Protein AF-X0R747-F1 (afdb_monomer)

Nearest PDB structures (foldseek):
  5o96-assembly4_G  TM=8.975E-01  e=2.651E-16  Legionella pneumophila
  4e8b-assembly1_A  TM=9.021E-01  e=4.856E-16  Escherichia coli K-12
  1vhk-assembly3_C  TM=8.648E-01  e=6.187E-16  Bacillus subtilis
  5vm8-assembly3_A  TM=8.910E-01  e=9.988E-14  Neisseria gonorrhoeae
  1vhy-assembly3_B  TM=8.803E-01  e=9.988E-14  Haemophilus influenzae

Foldseek 3Di:
DAWDDDDPPDTDGDDDDDDPDAPAAQAAEEEAAEDDDDCLLLLLLLLLLLLRYQAYAYEHEPPGPDDDDPVCQLVVLVVSQVSQVVSCVVSVHPAGHYYHGYDYLLVVLVVLQPLVDDDPDPCPPPRRHPVNVVSCVDPSNVCVSHRAQAEAEEFQDDPPADQDDPCLLVQLPDRHHYYYYYQDAQVGDDPVSVVSNVVSRHGYHYNDNGRDHSSVVSNSVSVVSSVSSPPD

pLDDT: mean 86.47, std 13.9, range [34.34, 98.5]

Mean predicted aligned error: 6.61 Å

Radius of gyration: 18.32 Å; Cα contacts (8 Å, |Δi|>4): 357; chains: 1; bounding box: 47×38×56 Å

Secondary structure (DSSP, 8-state):
-EEEEE-SS-EEEE-----------SSEEEEEEE--STHHHHHHHHHHHHTT-SEEEEEE-TT-S----HHHHHHHHHHHHHHHHHHHHHHT-SSPPEEEEEEEHHHHHHHHHHTTSS-------TT--HHHHHHTTSGGGGGGGSPPSEEEEE----TT--SS-HHHHHHHTSSS-EEEEEE--TT---HHHHHHHHHTTPEEE--SSSPPPTTTHHHHHHHHHHHHHT--

Solvent-accessible surface area (backbone atoms only — not comparable to full-atom values): 13243 Å² total; per-residue (Å²): 102,44,85,75,48,78,58,101,88,49,73,44,68,45,85,73,73,89,77,96,74,84,56,75,50,74,52,43,30,37,33,40,35,38,44,55,67,75,66,45,40,57,49,29,44,27,48,28,35,62,59,36,39,47,28,37,37,34,20,35,50,96,87,35,84,46,82,78,54,78,90,48,43,62,62,49,47,54,50,53,38,48,45,20,43,54,26,16,70,72,68,60,40,81,69,59,40,38,64,42,61,72,41,46,50,68,60,52,36,51,52,54,44,43,60,73,55,93,59,94,71,90,73,74,64,98,63,66,49,70,65,46,63,56,54,57,70,40,75,86,49,49,62,77,78,48,68,60,81,41,36,35,26,52,56,65,80,52,96,86,60,39,70,65,50,84,62,51,67,66,44,57,71,45,92,65,31,34,35,35,36,39,38,40,39,78,88,43,66,53,73,66,57,51,53,46,34,45,74,38,55,32,41,60,37,28,80,72,92,59,76,65,51,54,49,48,42,56,43,55,51,41,53,48,53,53,54,60,55,68,74,114

Sequence (232 aa):
MQLQVISKKHATVTLLAHVDTDRSAAVFTKIGLVMSRGERMDYAIQKSTELGVTAIQLLSSHHGEVNLKPAQVEKKLAHWQQVAIAACEQCGLNRPPLIIAPVSINDWLQQSVTHSADSQIDVRPPTTSTIVTTLSQDPYYQILQQPADLRLQLSVPAAGQPAMPKSLSAVLTQQSPYIELLIGPEGGLSVDECQQAAKAGFEPWQIGSRVLRTETAPVVALATLHALSYYE

Structure (mmCIF, N/CA/C/O backbone):
data_AF-X0R747-F1
#
_entry.id   AF-X0R747-F1
#
loop_
_atom_site.group_PDB
_atom_site.id
_atom_site.type_symbol
_atom_site.label_atom_id
_atom_site.label_alt_id
_atom_site.label_comp_id
_atom_site.label_asym_id
_atom_site.label_entity_id
_atom_site.label_seq_id
_atom_site.pdbx_PDB_ins_code
_atom_site.Cartn_x
_atom_site.Cartn_y
_atom_site.Cartn_z
_atom_site.occupancy
_atom_site.B_iso_or_equiv
_atom_site.auth_seq_id
_atom_site.auth_comp_id
_atom_site.auth_asym_id
_atom_site.auth_atom_id
_atom_site.pdbx_PDB_model_num
ATOM 1 N N . MET A 1 1 ? 7.060 -3.899 -29.226 1.00 87.50 1 MET A N 1
ATOM 2 C CA . MET A 1 1 ? 8.223 -3.072 -29.634 1.00 87.50 1 MET A CA 1
ATOM 3 C C . MET A 1 1 ? 9.287 -3.961 -30.264 1.00 87.50 1 MET A C 1
ATOM 5 O O . MET A 1 1 ? 9.256 -5.158 -30.011 1.00 87.50 1 MET A O 1
ATOM 9 N N . GLN A 1 2 ? 10.208 -3.397 -31.045 1.00 93.38 2 GLN A N 1
ATOM 10 C CA . GLN A 1 2 ? 11.346 -4.112 -31.638 1.00 93.38 2 GLN A CA 1
ATOM 11 C C . GLN A 1 2 ? 12.651 -3.357 -31.367 1.00 93.38 2 GLN A C 1
ATOM 13 O O . GLN A 1 2 ? 12.717 -2.148 -31.587 1.00 93.38 2 GLN A O 1
ATOM 18 N N . LEU A 1 3 ? 13.678 -4.063 -30.886 1.00 93.31 3 LEU A N 1
ATOM 19 C CA . LEU A 1 3 ? 15.015 -3.508 -30.666 1.00 93.31 3 LEU A CA 1
ATOM 20 C C . LEU A 1 3 ? 15.714 -3.277 -32.013 1.00 93.31 3 LEU A C 1
ATOM 22 O O . LEU A 1 3 ? 15.789 -4.196 -32.824 1.00 93.31 3 LEU A O 1
ATOM 26 N N . GLN A 1 4 ? 16.215 -2.061 -32.236 1.00 95.19 4 GLN A N 1
ATOM 27 C CA . GLN A 1 4 ? 16.922 -1.672 -33.463 1.00 95.19 4 GLN A CA 1
ATOM 28 C C . GLN A 1 4 ? 18.435 -1.648 -33.254 1.00 95.19 4 GLN A C 1
ATOM 30 O O . GLN A 1 4 ? 19.187 -2.305 -33.964 1.00 95.19 4 GLN A O 1
ATOM 35 N N . VAL A 1 5 ? 18.885 -0.887 -32.256 1.00 93.50 5 VAL A N 1
ATOM 36 C CA . VAL A 1 5 ? 20.306 -0.677 -31.962 1.00 93.50 5 VAL A CA 1
ATOM 37 C C . VAL A 1 5 ? 20.522 -0.886 -30.475 1.00 93.50 5 VAL A C 1
ATOM 39 O O . VAL A 1 5 ? 19.733 -0.397 -29.667 1.00 93.50 5 VAL A O 1
ATOM 42 N N . ILE A 1 6 ? 21.599 -1.582 -30.114 1.00 94.06 6 ILE A N 1
ATOM 43 C CA . ILE A 1 6 ? 22.035 -1.745 -28.729 1.00 94.06 6 ILE A CA 1
ATOM 44 C C . ILE A 1 6 ? 23.534 -1.474 -28.604 1.00 94.06 6 ILE A C 1
ATOM 46 O O . ILE A 1 6 ? 24.344 -1.892 -29.428 1.00 94.06 6 ILE A O 1
ATOM 50 N N . SER A 1 7 ? 23.899 -0.754 -27.554 1.00 93.56 7 SER A N 1
ATOM 51 C CA . SER A 1 7 ? 25.268 -0.483 -27.127 1.00 93.56 7 SER A CA 1
ATOM 52 C C . SER A 1 7 ? 25.346 -0.597 -25.604 1.00 93.56 7 SER A C 1
ATOM 54 O O . SER A 1 7 ? 24.334 -0.788 -24.932 1.00 93.56 7 SER A O 1
ATOM 56 N N . LYS A 1 8 ? 26.538 -0.411 -25.027 1.00 93.25 8 LYS A N 1
ATOM 57 C CA . LYS A 1 8 ? 26.746 -0.535 -23.575 1.00 93.25 8 LYS A CA 1
ATOM 58 C C . LYS A 1 8 ? 25.842 0.380 -22.726 1.00 93.25 8 LYS A C 1
ATOM 60 O O . LYS A 1 8 ? 25.582 0.045 -21.576 1.00 93.25 8 LYS A O 1
ATOM 65 N N . LYS A 1 9 ? 25.411 1.537 -23.247 1.00 93.81 9 LYS A N 1
ATOM 66 C CA . LYS A 1 9 ? 24.592 2.527 -22.509 1.00 93.81 9 LYS A CA 1
ATOM 67 C C . LYS A 1 9 ? 23.390 3.077 -23.282 1.00 93.81 9 LYS A C 1
ATOM 69 O O . LYS A 1 9 ? 22.677 3.924 -22.758 1.00 93.81 9 LYS A O 1
ATOM 74 N N . HIS A 1 10 ? 23.170 2.622 -24.511 1.00 93.00 10 HIS A N 1
ATOM 75 C CA . HIS A 1 10 ? 22.075 3.102 -25.348 1.00 93.00 10 HIS A CA 1
ATOM 76 C C . HIS A 1 10 ? 21.372 1.932 -26.009 1.00 93.00 10 HIS A C 1
ATOM 78 O O . HIS A 1 10 ? 22.032 1.036 -26.535 1.00 93.00 10 HIS A O 1
ATOM 84 N N . ALA A 1 11 ? 20.049 1.994 -26.027 1.00 94.19 11 ALA A N 1
ATOM 85 C CA . ALA A 1 11 ? 19.208 1.143 -26.840 1.00 94.19 11 ALA A CA 1
ATOM 86 C C . ALA A 1 11 ? 18.209 2.027 -27.593 1.00 94.19 11 ALA A C 1
ATOM 88 O O . ALA A 1 11 ? 17.689 2.994 -27.036 1.00 94.19 11 ALA A O 1
ATOM 89 N N . THR A 1 12 ? 17.946 1.701 -28.852 1.00 95.12 12 THR A N 1
ATOM 90 C CA . THR A 1 12 ? 16.889 2.328 -29.649 1.00 95.12 12 THR A CA 1
ATOM 91 C C . THR A 1 12 ? 15.873 1.262 -30.004 1.00 95.12 12 THR A C 1
ATOM 93 O O . THR A 1 12 ? 16.237 0.176 -30.458 1.00 95.12 12 THR A O 1
ATOM 96 N N . VAL A 1 13 ? 14.599 1.574 -29.796 1.00 96.19 13 VAL A N 1
ATOM 97 C CA . VAL A 1 13 ? 13.483 0.668 -30.063 1.00 96.19 13 VAL A CA 1
ATOM 98 C C . VAL A 1 13 ? 12.479 1.337 -30.992 1.00 96.19 13 VAL A C 1
ATOM 100 O O . VAL A 1 13 ? 12.259 2.544 -30.919 1.00 96.19 13 VAL A O 1
ATOM 103 N N . THR A 1 14 ? 11.845 0.545 -31.849 1.00 96.25 14 THR A N 1
ATOM 104 C CA . THR A 1 14 ? 10.682 0.966 -32.634 1.00 96.25 14 THR A CA 1
ATOM 105 C C . THR A 1 14 ? 9.418 0.475 -31.940 1.00 96.25 14 THR A C 1
ATOM 107 O O . THR A 1 14 ? 9.282 -0.713 -31.617 1.00 96.25 14 THR A O 1
ATOM 110 N N . LEU A 1 15 ? 8.479 1.387 -31.701 1.00 95.50 15 LEU A N 1
ATOM 111 C CA . LEU A 1 15 ? 7.134 1.031 -31.263 1.00 95.50 15 LEU A CA 1
ATOM 112 C C . LEU A 1 15 ? 6.393 0.413 -32.453 1.00 95.50 15 LEU A C 1
ATOM 114 O O . LEU A 1 15 ? 6.345 1.007 -33.523 1.00 95.50 15 LEU A O 1
ATOM 118 N N . LEU A 1 16 ? 5.872 -0.801 -32.272 1.00 95.56 16 LEU A N 1
ATOM 119 C CA . LEU A 1 16 ? 5.199 -1.544 -33.344 1.00 95.56 16 LEU A CA 1
ATOM 120 C C . LEU A 1 16 ? 3.680 -1.421 -33.237 1.00 95.56 16 LEU A C 1
ATOM 122 O O . LEU A 1 16 ? 3.010 -1.046 -34.188 1.00 95.56 16 LEU A O 1
ATOM 126 N N . ALA A 1 17 ? 3.153 -1.746 -32.060 1.00 93.88 17 ALA A N 1
ATOM 127 C CA . ALA A 1 17 ? 1.736 -1.720 -31.750 1.00 93.88 17 ALA A CA 1
ATOM 128 C C . ALA A 1 17 ? 1.559 -1.421 -30.259 1.00 93.88 17 ALA A C 1
ATOM 130 O O . ALA A 1 17 ? 2.454 -1.708 -29.454 1.00 93.88 17 ALA A O 1
ATOM 131 N N . HIS A 1 18 ? 0.400 -0.868 -29.918 1.00 92.25 18 HIS A N 1
ATOM 132 C CA . HIS A 1 18 ? -0.088 -0.759 -28.553 1.00 92.25 18 HIS A CA 1
ATOM 133 C C . HIS A 1 18 ? -1.120 -1.865 -28.324 1.00 92.25 18 HIS A C 1
ATOM 135 O O . HIS A 1 18 ? -1.970 -2.102 -29.181 1.00 92.25 18 HIS A O 1
ATOM 141 N N . VAL A 1 19 ? -1.013 -2.554 -27.192 1.00 90.00 19 VAL A N 1
ATOM 142 C CA . VAL A 1 19 ? -1.991 -3.551 -26.761 1.00 90.00 19 VAL A CA 1
ATOM 143 C C . VAL A 1 19 ? -2.573 -3.051 -25.453 1.00 90.00 19 VAL A C 1
ATOM 145 O O . VAL A 1 19 ? -1.834 -2.879 -24.484 1.00 90.00 19 VAL A O 1
ATOM 148 N N . ASP A 1 20 ? -3.882 -2.833 -25.444 1.00 87.69 20 ASP A N 1
ATOM 149 C CA . ASP A 1 20 ? -4.618 -2.321 -24.289 1.00 87.69 20 ASP A CA 1
ATOM 150 C C . ASP A 1 20 ? -4.954 -3.457 -23.309 1.00 87.69 20 ASP A C 1
ATOM 152 O O . ASP A 1 20 ? -6.106 -3.808 -23.067 1.00 87.69 20 ASP A O 1
ATOM 156 N N . THR A 1 21 ? -3.920 -4.157 -22.833 1.00 88.25 21 THR A N 1
ATOM 157 C CA . THR A 1 21 ? -4.080 -5.165 -21.781 1.00 88.25 21 THR A CA 1
ATOM 158 C C . THR A 1 21 ? -3.984 -4.476 -20.434 1.00 88.25 21 THR A C 1
ATOM 160 O O . THR A 1 21 ? -2.888 -4.094 -20.024 1.00 88.25 21 THR A O 1
ATOM 163 N N . ASP A 1 22 ? -5.111 -4.378 -19.734 1.00 87.69 22 ASP A N 1
ATOM 164 C CA . ASP A 1 22 ? -5.147 -3.962 -18.340 1.00 87.69 22 ASP A CA 1
ATOM 165 C C . ASP A 1 22 ? -4.822 -5.144 -17.418 1.00 87.69 22 ASP A C 1
ATOM 167 O O . ASP A 1 22 ? -5.396 -6.227 -17.544 1.00 87.69 22 ASP A O 1
ATOM 171 N N . ARG A 1 23 ? -3.855 -4.952 -16.521 1.00 90.50 23 ARG A N 1
ATOM 172 C CA . ARG A 1 23 ? -3.456 -5.943 -15.514 1.00 90.50 23 ARG A CA 1
ATOM 173 C C . ARG A 1 23 ? -3.604 -5.414 -14.094 1.00 90.50 23 ARG A C 1
ATOM 175 O O . ARG A 1 23 ? -3.130 -6.063 -13.169 1.00 90.50 23 ARG A O 1
ATOM 182 N N . SER A 1 24 ? -4.227 -4.252 -13.921 1.00 87.94 24 SER A N 1
ATOM 183 C CA . SER A 1 24 ? -4.510 -3.684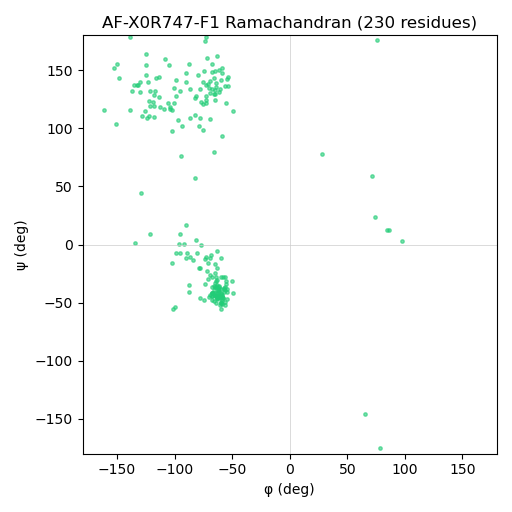 -12.610 1.00 87.94 24 SER A CA 1
ATOM 184 C C . SER A 1 24 ? -5.375 -4.622 -11.762 1.00 87.94 24 SER A C 1
ATOM 186 O O . SER A 1 24 ? -6.155 -5.424 -12.278 1.00 87.94 24 SER A O 1
ATOM 188 N N . ALA A 1 25 ? -5.230 -4.518 -10.440 1.00 87.31 25 ALA A N 1
ATOM 189 C CA . ALA A 1 25 ? -6.083 -5.241 -9.507 1.00 87.31 25 ALA A CA 1
ATOM 190 C C . ALA A 1 25 ? -7.542 -4.760 -9.608 1.00 87.31 25 ALA A C 1
ATOM 192 O O . ALA A 1 25 ? -7.799 -3.592 -9.894 1.00 87.31 25 ALA A O 1
ATOM 193 N N . ALA A 1 26 ? -8.491 -5.660 -9.336 1.00 89.31 26 ALA A N 1
ATOM 194 C CA . ALA A 1 26 ? -9.920 -5.333 -9.318 1.00 89.31 26 ALA A CA 1
ATOM 195 C C . ALA A 1 26 ? -10.308 -4.415 -8.143 1.00 89.31 26 ALA A C 1
ATOM 197 O O . ALA A 1 26 ? -11.282 -3.672 -8.231 1.00 89.31 26 ALA A O 1
ATOM 198 N N . VAL A 1 27 ? -9.536 -4.471 -7.054 1.00 94.69 27 VAL A N 1
ATOM 199 C CA . VAL A 1 27 ? -9.710 -3.648 -5.854 1.00 94.69 27 VAL A CA 1
ATOM 200 C C . VAL A 1 27 ? -8.619 -2.587 -5.836 1.00 94.69 27 VAL A C 1
ATOM 202 O O . VAL A 1 27 ? -7.429 -2.908 -5.805 1.00 94.69 27 VAL A O 1
ATOM 205 N N . PHE A 1 28 ? -9.016 -1.321 -5.811 1.00 97.25 28 PHE A N 1
ATOM 206 C CA . PHE A 1 28 ? -8.086 -0.216 -5.647 1.00 97.25 28 PHE A CA 1
ATOM 207 C C . PHE A 1 28 ? -7.688 -0.102 -4.185 1.00 97.25 28 PHE A C 1
ATOM 209 O O . PHE A 1 28 ? -8.528 -0.143 -3.286 1.00 97.25 28 PHE A O 1
ATOM 216 N N . THR A 1 29 ? -6.392 0.057 -3.930 1.00 97.75 29 THR A N 1
ATOM 217 C CA . THR A 1 29 ? -5.880 0.098 -2.561 1.00 97.75 29 THR A CA 1
ATOM 218 C C . THR A 1 29 ? -4.843 1.190 -2.368 1.00 97.75 29 THR A C 1
ATOM 220 O O . THR A 1 29 ? -3.879 1.320 -3.130 1.00 97.75 29 THR A O 1
ATOM 223 N N . LYS A 1 30 ? -5.014 1.969 -1.300 1.00 98.00 30 LYS A N 1
ATOM 224 C CA . LYS A 1 30 ? -4.012 2.931 -0.839 1.00 98.00 30 LYS A CA 1
ATOM 225 C C . LYS A 1 30 ? -3.562 2.562 0.561 1.00 98.00 30 LYS A C 1
ATOM 227 O O . LYS A 1 30 ? -4.366 2.499 1.484 1.00 98.00 30 LYS A O 1
ATOM 232 N N . ILE A 1 31 ? -2.264 2.345 0.726 1.00 97.94 31 ILE A N 1
ATOM 233 C CA . ILE A 1 31 ? -1.685 1.966 2.014 1.00 97.94 31 ILE A CA 1
ATOM 234 C C . ILE A 1 31 ? -1.017 3.180 2.648 1.00 97.94 31 ILE A C 1
ATOM 236 O O . ILE A 1 31 ? -0.022 3.675 2.130 1.00 97.94 31 ILE A O 1
ATOM 240 N N . GLY A 1 32 ? -1.529 3.627 3.789 1.00 96.62 32 GLY A N 1
ATOM 241 C CA . GLY A 1 32 ? -0.797 4.442 4.750 1.00 96.62 32 GLY A CA 1
ATOM 242 C C . GLY A 1 32 ? 0.181 3.564 5.523 1.00 96.62 32 GLY A C 1
ATOM 243 O O . GLY A 1 32 ? -0.216 2.870 6.458 1.00 96.62 32 GLY A O 1
ATOM 244 N N . LEU A 1 33 ? 1.453 3.569 5.121 1.00 95.19 33 LEU A N 1
ATOM 245 C CA . LEU A 1 33 ? 2.494 2.707 5.681 1.00 95.19 33 LEU A CA 1
ATOM 246 C C . LEU A 1 33 ? 3.480 3.518 6.520 1.00 95.19 33 LEU A C 1
ATOM 248 O O . LEU A 1 33 ? 4.221 4.356 5.994 1.00 95.19 33 LEU A O 1
ATOM 252 N N . VAL A 1 34 ? 3.543 3.230 7.820 1.00 93.12 34 VAL A N 1
ATOM 253 C CA . VAL A 1 34 ? 4.555 3.833 8.692 1.00 93.12 34 VAL A CA 1
ATOM 254 C C . VAL A 1 34 ? 5.950 3.355 8.303 1.00 93.12 34 VAL A C 1
ATOM 256 O O . VAL A 1 34 ? 6.219 2.163 8.137 1.00 93.12 34 VAL A O 1
ATOM 259 N N . MET A 1 35 ? 6.861 4.314 8.137 1.00 91.44 35 MET A N 1
ATOM 260 C CA . MET A 1 35 ? 8.183 4.036 7.598 1.00 91.44 35 MET A CA 1
ATOM 261 C C . MET A 1 35 ? 9.023 3.128 8.503 1.00 91.44 35 MET A C 1
ATOM 263 O O . MET A 1 35 ? 9.231 3.410 9.683 1.00 91.44 35 MET A O 1
ATOM 267 N N . SER A 1 36 ? 9.581 2.075 7.901 1.00 88.12 36 SER A N 1
ATOM 268 C CA . SER A 1 36 ? 10.498 1.118 8.532 1.00 88.12 36 SER A CA 1
ATOM 269 C C . SER A 1 36 ? 11.951 1.330 8.096 1.00 88.12 36 SER A C 1
ATOM 271 O O . SER A 1 36 ? 12.222 1.848 7.010 1.00 88.12 36 SER A O 1
ATOM 273 N N . ARG A 1 37 ? 12.914 0.925 8.937 1.00 84.06 37 ARG A N 1
ATOM 274 C CA . ARG A 1 37 ? 14.353 1.036 8.633 1.00 84.06 37 ARG A CA 1
ATOM 275 C C . ARG A 1 37 ? 14.816 -0.009 7.615 1.00 84.06 37 ARG A C 1
ATOM 277 O O . ARG A 1 37 ? 14.362 -1.151 7.614 1.00 84.06 37 ARG A O 1
ATOM 284 N N . GLY A 1 38 ? 15.828 0.375 6.837 1.00 83.00 38 GLY A N 1
ATOM 285 C CA . GLY A 1 38 ? 16.583 -0.536 5.975 1.00 83.00 38 GLY A CA 1
ATOM 286 C C . GLY A 1 38 ? 15.751 -1.140 4.843 1.00 83.00 38 GLY A C 1
ATOM 287 O O . GLY A 1 38 ? 14.863 -0.489 4.300 1.00 83.00 38 GLY A O 1
ATOM 288 N N . GLU A 1 39 ? 16.060 -2.389 4.502 1.00 90.50 39 GLU A N 1
ATOM 289 C CA . GLU A 1 39 ? 15.477 -3.126 3.369 1.00 90.50 39 GLU A CA 1
ATOM 290 C C . GLU A 1 39 ? 14.025 -3.570 3.600 1.00 90.50 39 GLU A C 1
ATOM 292 O O . GLU A 1 39 ? 13.348 -3.979 2.663 1.00 90.50 39 GLU A O 1
ATOM 297 N N . ARG A 1 40 ? 13.508 -3.454 4.831 1.00 92.62 40 ARG A N 1
ATOM 298 C CA . ARG A 1 40 ? 12.113 -3.807 5.145 1.00 92.62 40 ARG A CA 1
ATOM 299 C C . ARG A 1 40 ? 11.118 -2.958 4.364 1.00 92.62 40 ARG A C 1
ATOM 301 O O . ARG A 1 40 ? 10.088 -3.466 3.936 1.00 92.62 40 ARG A O 1
ATOM 308 N N . MET A 1 41 ? 11.439 -1.679 4.157 1.00 93.44 41 MET A N 1
ATOM 309 C CA . MET A 1 41 ? 10.604 -0.804 3.336 1.00 93.44 41 MET A CA 1
ATOM 310 C C . MET A 1 41 ? 10.629 -1.233 1.867 1.00 93.44 41 MET A C 1
ATOM 312 O O . MET A 1 41 ? 9.579 -1.323 1.241 1.00 93.44 41 MET A O 1
ATOM 316 N N . ASP A 1 42 ? 11.812 -1.543 1.333 1.00 96.62 42 ASP A N 1
ATOM 317 C CA . ASP A 1 42 ? 11.959 -2.004 -0.048 1.00 96.62 42 ASP A CA 1
ATOM 318 C C . ASP A 1 42 ? 11.165 -3.301 -0.265 1.00 96.62 42 ASP A C 1
ATOM 320 O O . ASP A 1 42 ? 10.425 -3.407 -1.240 1.00 96.62 42 ASP A O 1
ATOM 324 N N . TYR A 1 43 ? 11.225 -4.236 0.690 1.00 97.44 43 TYR A N 1
ATOM 325 C CA . TYR A 1 43 ? 10.415 -5.455 0.684 1.00 97.44 43 TYR A CA 1
ATOM 326 C C . TYR A 1 43 ? 8.911 -5.150 0.697 1.00 97.44 43 TYR A C 1
ATOM 328 O O . TYR A 1 43 ? 8.171 -5.675 -0.133 1.00 97.44 43 TYR A O 1
ATOM 336 N N . ALA A 1 44 ? 8.450 -4.286 1.608 1.00 96.88 44 ALA A N 1
ATOM 337 C CA . ALA A 1 44 ? 7.037 -3.925 1.711 1.00 96.88 44 ALA A CA 1
ATOM 338 C C . ALA A 1 44 ? 6.514 -3.307 0.405 1.00 96.88 44 ALA A C 1
ATOM 340 O O . ALA A 1 44 ? 5.448 -3.693 -0.070 1.00 96.88 44 ALA A O 1
ATOM 341 N N . ILE A 1 45 ? 7.278 -2.398 -0.207 1.00 97.81 45 ILE A N 1
ATOM 342 C CA . ILE A 1 45 ? 6.917 -1.746 -1.472 1.00 97.81 45 ILE A CA 1
ATOM 343 C C . ILE A 1 45 ? 6.929 -2.749 -2.620 1.00 97.81 45 ILE A C 1
ATOM 345 O O . ILE A 1 45 ? 5.955 -2.820 -3.368 1.00 97.81 45 ILE A O 1
ATOM 349 N N . GLN A 1 46 ? 7.987 -3.554 -2.737 1.00 98.50 46 GLN A N 1
ATOM 350 C CA . GLN A 1 46 ? 8.099 -4.582 -3.769 1.00 98.50 46 GLN A CA 1
ATOM 351 C C . GLN A 1 46 ? 6.903 -5.539 -3.713 1.00 98.50 46 GLN A C 1
ATOM 353 O O . GLN A 1 46 ? 6.219 -5.733 -4.714 1.00 98.50 46 GLN A O 1
ATOM 358 N N . LYS A 1 47 ? 6.603 -6.098 -2.535 1.00 98.3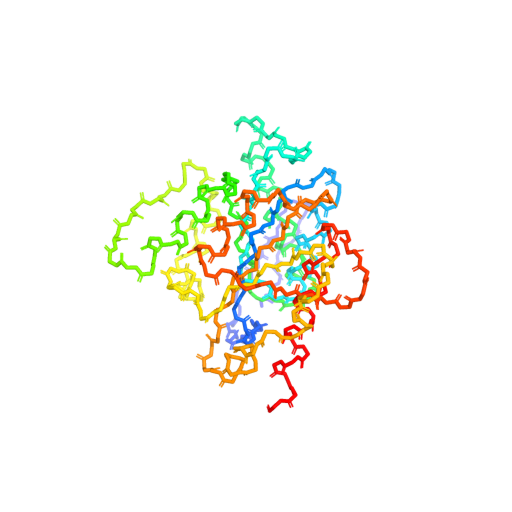1 47 LYS A N 1
ATOM 359 C CA . LYS A 1 47 ? 5.538 -7.099 -2.384 1.00 98.31 47 LYS A CA 1
ATOM 360 C C . LYS A 1 47 ? 4.138 -6.514 -2.461 1.00 98.31 47 LYS A C 1
ATOM 362 O O . LYS A 1 47 ? 3.260 -7.155 -3.026 1.00 98.31 47 LYS A O 1
ATOM 367 N N . SER A 1 48 ? 3.935 -5.291 -1.978 1.00 98.31 48 SER A N 1
ATOM 368 C CA . SER A 1 48 ? 2.660 -4.596 -2.187 1.00 98.31 48 SER A CA 1
ATOM 369 C C . SER A 1 48 ? 2.429 -4.299 -3.668 1.00 98.31 48 SER A C 1
ATOM 371 O O . SER A 1 48 ? 1.308 -4.424 -4.148 1.00 98.31 48 SER A O 1
ATOM 373 N N . THR A 1 49 ? 3.495 -3.972 -4.407 1.00 98.06 49 THR A N 1
ATOM 374 C CA . THR A 1 49 ? 3.427 -3.773 -5.859 1.00 98.06 49 THR A CA 1
ATOM 375 C C . THR A 1 49 ? 3.087 -5.069 -6.582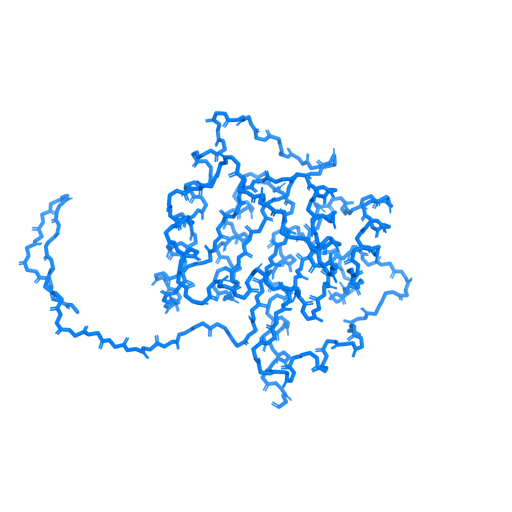 1.00 98.06 49 THR A C 1
ATOM 377 O O . THR A 1 49 ? 2.159 -5.079 -7.375 1.00 98.06 49 THR A O 1
ATOM 380 N N . GLU A 1 50 ? 3.767 -6.180 -6.282 1.00 97.81 50 GLU A N 1
ATOM 381 C CA . GLU A 1 50 ? 3.441 -7.499 -6.857 1.00 97.81 50 GLU A CA 1
ATOM 382 C C . GLU A 1 50 ? 1.975 -7.900 -6.608 1.00 97.81 50 GLU A C 1
ATOM 384 O O . GLU A 1 50 ? 1.360 -8.554 -7.446 1.00 97.81 50 GLU A O 1
ATOM 389 N N . LEU A 1 51 ? 1.408 -7.463 -5.480 1.00 96.94 51 LEU A N 1
ATOM 390 C CA . LEU A 1 51 ? 0.010 -7.657 -5.098 1.00 96.94 51 LEU A CA 1
ATOM 391 C C . LEU A 1 51 ? -0.921 -6.528 -5.567 1.00 96.94 51 LEU A C 1
ATOM 393 O O . LEU A 1 51 ? -2.027 -6.422 -5.062 1.00 96.94 51 LEU A O 1
ATOM 397 N N . GLY A 1 52 ? -0.519 -5.687 -6.519 1.00 96.50 52 GLY A N 1
ATOM 398 C CA . GLY A 1 52 ? -1.433 -4.760 -7.190 1.00 96.50 52 GLY A CA 1
ATOM 399 C C . GLY A 1 52 ? -1.883 -3.553 -6.366 1.00 96.50 52 GLY A C 1
ATOM 400 O O . GLY A 1 52 ? -2.930 -2.983 -6.670 1.00 96.50 52 GLY A O 1
ATOM 401 N N . VAL A 1 53 ? -1.113 -3.134 -5.354 1.00 98.19 53 VAL A N 1
ATOM 402 C CA . VAL A 1 53 ? -1.395 -1.877 -4.640 1.00 98.19 53 VAL A CA 1
ATOM 403 C C . VAL A 1 53 ? -1.488 -0.700 -5.619 1.00 98.19 53 VAL A C 1
ATOM 405 O O . VAL A 1 53 ? -0.722 -0.628 -6.579 1.00 98.19 53 VAL A O 1
ATOM 408 N N . THR A 1 54 ? -2.404 0.243 -5.389 1.00 98.00 54 THR A N 1
ATOM 409 C CA . THR A 1 54 ? -2.571 1.427 -6.256 1.00 98.00 54 THR A CA 1
ATOM 410 C C . THR A 1 54 ? -1.651 2.568 -5.823 1.00 98.00 54 THR A C 1
ATOM 412 O O . THR A 1 54 ? -1.050 3.251 -6.654 1.00 98.00 54 THR A O 1
ATOM 415 N N . ALA A 1 55 ? -1.516 2.781 -4.514 1.00 97.94 55 ALA A N 1
ATOM 416 C CA . ALA A 1 55 ? -0.633 3.798 -3.955 1.00 97.94 55 ALA A CA 1
ATOM 417 C C . ALA A 1 55 ? -0.146 3.438 -2.549 1.00 97.94 55 ALA A C 1
ATOM 419 O O . ALA A 1 55 ? -0.835 2.777 -1.772 1.00 97.94 55 ALA A O 1
ATOM 420 N N . ILE A 1 56 ? 1.035 3.936 -2.197 1.00 97.88 56 ILE A N 1
ATOM 421 C CA . ILE A 1 56 ? 1.597 3.845 -0.852 1.00 97.88 56 ILE A CA 1
ATOM 422 C C . ILE A 1 56 ? 1.869 5.264 -0.358 1.00 97.88 56 ILE A C 1
ATOM 424 O O . ILE A 1 56 ? 2.768 5.951 -0.843 1.00 97.88 56 ILE A O 1
ATOM 428 N N . GLN A 1 57 ? 1.082 5.697 0.621 1.00 96.25 57 GLN A N 1
ATOM 429 C CA . GLN A 1 57 ? 1.318 6.895 1.409 1.00 96.25 57 GLN A CA 1
ATOM 430 C C . GLN A 1 57 ? 2.313 6.563 2.516 1.00 96.25 57 GLN A C 1
ATOM 432 O O . GLN A 1 57 ? 1.999 5.834 3.454 1.00 96.25 57 GLN A O 1
ATOM 437 N N . LEU A 1 58 ? 3.521 7.112 2.429 1.00 94.81 58 LEU A N 1
ATOM 438 C CA . LEU A 1 58 ? 4.493 6.959 3.503 1.00 94.81 58 LEU A CA 1
ATOM 439 C C . LEU A 1 58 ? 4.056 7.786 4.713 1.00 94.81 58 LEU A C 1
ATOM 441 O O . LEU A 1 58 ? 3.619 8.930 4.563 1.00 94.81 58 LEU A O 1
ATOM 445 N N . LEU A 1 59 ? 4.191 7.216 5.906 1.00 92.75 59 LEU A N 1
ATOM 446 C CA . LEU A 1 59 ? 3.813 7.868 7.155 1.00 92.75 59 LEU A CA 1
ATOM 447 C C . LEU A 1 59 ? 4.999 7.951 8.115 1.00 92.75 59 LEU A C 1
ATOM 449 O O . LEU A 1 59 ? 5.779 7.005 8.266 1.00 92.75 59 LEU A O 1
ATOM 453 N N . SER A 1 60 ? 5.116 9.079 8.804 1.00 89.94 60 SER A N 1
ATOM 454 C CA . SER A 1 60 ? 5.911 9.200 10.022 1.00 89.94 60 SER A CA 1
ATOM 455 C C . SER A 1 60 ? 5.000 9.091 11.248 1.00 89.94 60 SER A C 1
ATOM 457 O O . SER A 1 60 ? 3.879 9.596 11.266 1.00 89.94 60 SER A O 1
ATOM 459 N N . SER A 1 61 ? 5.486 8.416 12.287 1.00 81.50 61 SER A N 1
ATOM 460 C CA . SER A 1 61 ? 4.840 8.348 13.604 1.00 81.50 61 SER A CA 1
ATOM 461 C C . SER A 1 61 ? 5.843 8.801 14.662 1.00 81.50 61 SER A C 1
ATOM 463 O O . SER A 1 61 ? 7.053 8.662 14.468 1.00 81.50 61 SER A O 1
ATOM 465 N N . HIS A 1 62 ? 5.355 9.310 15.794 1.00 69.25 62 HIS A N 1
ATOM 466 C CA . HIS A 1 62 ? 6.192 9.636 16.952 1.00 69.25 62 HIS A CA 1
ATOM 467 C C . HIS A 1 62 ? 6.935 8.409 17.504 1.00 69.25 62 HIS A C 1
ATOM 469 O O . HIS A 1 62 ? 8.037 8.545 18.031 1.00 69.25 62 HIS A O 1
ATOM 475 N N . HIS A 1 63 ? 6.365 7.214 17.326 1.00 64.31 63 HIS A N 1
ATOM 476 C CA . HIS A 1 63 ? 6.994 5.932 17.659 1.00 64.31 63 HIS A CA 1
ATOM 477 C C . HIS A 1 63 ? 7.758 5.316 16.476 1.00 64.31 63 HIS A C 1
ATOM 479 O O . HIS A 1 63 ? 8.327 4.231 16.590 1.00 64.31 63 HIS A O 1
ATOM 485 N N . GLY A 1 64 ? 7.769 5.997 15.329 1.00 61.00 64 GLY A N 1
ATOM 486 C CA . GLY A 1 64 ? 8.424 5.555 14.111 1.00 61.00 64 GLY A CA 1
ATOM 487 C C . GLY A 1 64 ? 9.943 5.602 14.230 1.00 61.00 64 GLY A C 1
ATOM 488 O O . GLY A 1 64 ? 10.548 6.580 14.661 1.00 61.00 64 GLY A O 1
ATOM 489 N N . GLU A 1 65 ? 10.584 4.531 13.781 1.00 62.72 65 GLU A N 1
ATOM 490 C CA . GLU A 1 65 ? 12.033 4.374 13.849 1.00 62.72 65 GLU A CA 1
ATOM 491 C C . GLU A 1 65 ? 12.812 5.240 12.840 1.00 62.72 65 GLU A C 1
ATOM 493 O O . GLU A 1 65 ? 14.045 5.328 12.933 1.00 62.72 65 GLU A O 1
ATOM 498 N N . VAL A 1 66 ? 12.115 5.833 11.865 1.00 72.44 66 VAL A N 1
ATOM 499 C CA . VAL A 1 66 ? 12.688 6.560 10.728 1.00 72.44 66 VAL A CA 1
ATOM 500 C C . VAL A 1 66 ? 12.184 7.997 10.704 1.00 72.44 66 VAL A C 1
ATOM 502 O O . VAL A 1 66 ? 11.001 8.251 10.496 1.00 72.44 66 VAL A O 1
ATOM 505 N N . ASN A 1 67 ? 13.119 8.939 10.815 1.00 69.94 67 ASN A N 1
ATOM 506 C CA . ASN A 1 67 ? 12.887 10.347 10.520 1.00 69.94 67 ASN A CA 1
ATOM 507 C C . ASN A 1 67 ? 13.808 10.765 9.363 1.00 69.94 67 ASN A C 1
ATOM 509 O O . ASN A 1 67 ? 15.033 10.785 9.513 1.00 69.94 67 ASN A O 1
ATOM 513 N N . LEU A 1 68 ? 13.234 11.027 8.187 1.00 73.69 68 LEU A N 1
ATOM 514 C CA . LEU A 1 68 ? 13.997 11.421 7.003 1.00 73.69 68 LEU A CA 1
ATOM 515 C C . LEU A 1 68 ? 14.301 12.918 7.055 1.00 73.69 68 LEU A C 1
ATOM 517 O O . LEU A 1 68 ? 13.401 13.748 7.147 1.00 73.69 68 LEU A O 1
ATOM 521 N N . LYS A 1 69 ? 15.581 13.278 6.926 1.00 76.56 69 LYS A N 1
ATOM 522 C CA . LYS A 1 69 ? 15.968 14.682 6.745 1.00 76.56 69 LYS A CA 1
ATOM 523 C C . LYS A 1 69 ? 15.434 15.183 5.395 1.00 76.56 69 LYS A C 1
ATOM 525 O O . LYS A 1 69 ? 15.544 14.430 4.426 1.00 76.56 69 LYS A O 1
ATOM 530 N N . PRO A 1 70 ? 14.982 16.446 5.272 1.00 74.56 70 PRO A N 1
ATOM 531 C CA . PRO A 1 70 ? 14.430 16.984 4.023 1.00 74.56 70 PRO A CA 1
ATOM 532 C C . PRO A 1 70 ? 15.306 16.728 2.786 1.00 74.56 70 PRO A C 1
ATOM 534 O O . PRO A 1 70 ? 14.813 16.279 1.759 1.00 74.56 70 PRO A O 1
ATOM 537 N N . ALA A 1 71 ? 16.629 16.880 2.919 1.00 76.44 71 ALA A N 1
ATOM 538 C CA . ALA A 1 71 ? 17.596 16.647 1.840 1.00 76.44 71 ALA A CA 1
ATOM 539 C C . ALA A 1 71 ? 17.686 15.185 1.345 1.00 76.44 71 ALA A C 1
ATOM 541 O O . ALA A 1 71 ? 18.255 14.924 0.289 1.00 76.44 71 ALA A O 1
ATOM 542 N N . GLN A 1 72 ? 17.183 14.215 2.113 1.00 83.31 72 GLN A N 1
ATOM 543 C CA . GLN A 1 72 ? 17.222 12.787 1.772 1.00 83.31 72 GLN A CA 1
ATOM 544 C C . GLN A 1 72 ? 15.884 12.259 1.251 1.00 83.31 72 GLN A C 1
ATOM 546 O O . GLN A 1 72 ? 15.863 11.179 0.658 1.00 83.31 72 GLN A O 1
ATOM 551 N N . VAL A 1 73 ? 14.789 12.997 1.464 1.00 83.44 73 VAL A N 1
ATOM 552 C CA . VAL A 1 73 ? 13.429 12.565 1.111 1.00 83.44 73 VAL A CA 1
ATOM 553 C C . VAL A 1 73 ? 13.326 12.293 -0.385 1.00 83.44 73 VAL A C 1
ATOM 555 O O . VAL A 1 73 ? 12.935 11.197 -0.768 1.00 83.44 73 VAL A O 1
ATOM 558 N N . GLU A 1 74 ? 13.765 13.225 -1.230 1.00 85.50 74 GLU A N 1
ATOM 559 C CA . GLU A 1 74 ? 13.664 13.086 -2.688 1.00 85.50 74 GLU A CA 1
ATOM 560 C C . GLU A 1 74 ? 14.430 11.862 -3.213 1.00 85.50 74 GLU A C 1
ATOM 562 O O . GLU A 1 74 ? 13.880 11.047 -3.951 1.00 85.50 74 GLU A O 1
ATOM 567 N N . LYS A 1 75 ? 15.675 11.660 -2.757 1.00 88.88 75 LYS A N 1
ATOM 568 C CA . LYS A 1 75 ? 16.488 10.496 -3.144 1.00 88.88 75 LYS A CA 1
ATOM 569 C C . LYS A 1 75 ? 15.850 9.177 -2.698 1.00 88.88 75 LYS A C 1
ATOM 571 O O . LYS A 1 75 ? 15.914 8.190 -3.429 1.00 88.88 75 LYS A O 1
ATOM 576 N N . LYS A 1 76 ? 15.260 9.142 -1.499 1.00 90.38 76 LYS A N 1
ATOM 577 C CA . LYS A 1 76 ? 14.570 7.954 -0.978 1.00 90.38 76 LYS A CA 1
ATOM 578 C C . LYS A 1 76 ? 13.278 7.666 -1.737 1.00 90.38 76 LYS A C 1
ATOM 580 O O . LYS A 1 76 ? 13.068 6.521 -2.114 1.00 90.38 76 LYS A O 1
ATOM 585 N N . LEU A 1 77 ? 12.477 8.688 -2.029 1.00 91.38 77 LEU A N 1
ATOM 586 C CA . LEU A 1 77 ? 11.277 8.553 -2.854 1.00 91.38 77 LEU A CA 1
ATOM 587 C C . LEU A 1 77 ? 11.615 8.066 -4.263 1.00 91.38 77 LEU A C 1
ATOM 589 O O . LEU A 1 77 ? 10.968 7.148 -4.754 1.00 91.38 77 LEU A O 1
ATOM 593 N N . ALA A 1 78 ? 12.659 8.615 -4.889 1.00 91.62 78 ALA A N 1
ATOM 594 C CA . ALA A 1 78 ? 13.121 8.156 -6.195 1.00 91.62 78 ALA A CA 1
ATOM 595 C C . ALA A 1 78 ? 13.541 6.679 -6.162 1.00 91.62 78 ALA A C 1
ATOM 597 O O . ALA A 1 78 ? 13.133 5.913 -7.030 1.00 91.62 78 ALA A O 1
ATOM 598 N N . HIS A 1 79 ? 14.303 6.264 -5.144 1.00 94.25 79 HIS A N 1
ATOM 599 C CA . HIS A 1 79 ? 14.686 4.861 -4.945 1.00 94.25 79 HIS A CA 1
ATOM 600 C C . HIS A 1 79 ? 13.465 3.947 -4.802 1.00 94.25 79 HIS A C 1
A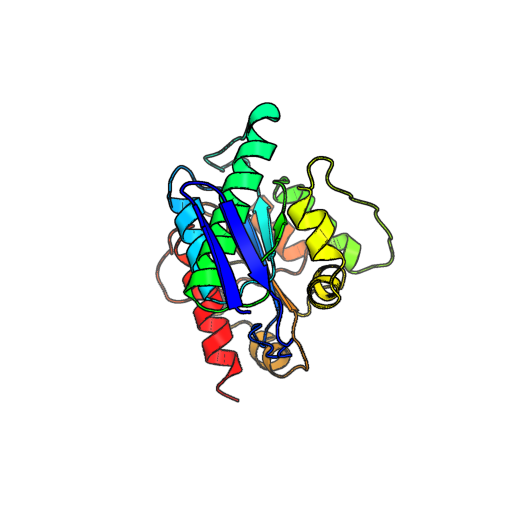TOM 602 O O . HIS A 1 79 ? 13.337 2.968 -5.528 1.00 94.25 79 HIS A O 1
ATOM 608 N N . TRP A 1 80 ? 12.533 4.286 -3.916 1.00 95.69 80 TRP A N 1
ATOM 609 C CA . TRP A 1 80 ? 11.340 3.477 -3.674 1.00 95.69 80 TRP A CA 1
ATOM 610 C C . TRP A 1 80 ? 10.389 3.418 -4.868 1.00 95.69 80 TRP A C 1
ATOM 612 O O . TRP A 1 80 ? 9.827 2.361 -5.149 1.00 95.69 80 TRP A O 1
ATOM 622 N N . GLN A 1 81 ? 10.265 4.506 -5.627 1.00 96.44 81 GLN A N 1
ATOM 623 C CA . GLN A 1 81 ? 9.524 4.485 -6.884 1.00 96.44 81 GLN A CA 1
ATOM 624 C C . GLN A 1 81 ? 10.188 3.554 -7.910 1.00 96.44 81 GLN A C 1
ATOM 626 O O . GLN A 1 81 ? 9.481 2.864 -8.637 1.00 96.44 81 GLN A O 1
ATOM 631 N N . GLN A 1 82 ? 11.525 3.485 -7.955 1.00 96.38 82 GLN A N 1
ATOM 632 C CA . GLN A 1 82 ? 12.237 2.524 -8.807 1.00 96.38 82 GLN A CA 1
ATOM 633 C C . GLN A 1 82 ? 12.042 1.076 -8.346 1.00 96.38 82 GLN A C 1
ATOM 635 O O . GLN A 1 82 ? 11.885 0.199 -9.189 1.00 96.38 82 GLN A O 1
ATOM 640 N N . VAL A 1 83 ? 11.978 0.820 -7.034 1.00 97.44 83 VAL A N 1
ATOM 641 C CA . VAL A 1 83 ? 11.621 -0.509 -6.502 1.00 97.44 83 VAL A CA 1
ATOM 642 C C . VAL A 1 83 ? 10.231 -0.932 -6.991 1.00 97.44 83 VAL A C 1
ATOM 644 O O . VAL A 1 83 ? 10.074 -2.055 -7.464 1.00 97.44 83 VAL A O 1
ATOM 647 N N . ALA A 1 84 ? 9.244 -0.033 -6.939 1.00 97.81 84 ALA A N 1
ATOM 648 C CA . ALA A 1 84 ? 7.902 -0.294 -7.461 1.00 97.81 84 ALA A CA 1
ATOM 649 C C . ALA A 1 84 ? 7.898 -0.531 -8.984 1.00 97.81 84 ALA A C 1
ATOM 651 O O . ALA A 1 84 ? 7.311 -1.499 -9.455 1.00 97.81 84 ALA A O 1
ATOM 652 N N . ILE A 1 85 ? 8.598 0.301 -9.764 1.00 97.00 85 ILE A N 1
ATOM 653 C CA . ILE A 1 85 ? 8.701 0.130 -11.224 1.00 97.00 85 ILE A CA 1
ATOM 654 C C . ILE A 1 85 ? 9.318 -1.232 -11.572 1.00 97.00 85 ILE A C 1
ATOM 656 O O . ILE A 1 85 ? 8.741 -1.971 -12.364 1.00 97.00 85 ILE A O 1
ATOM 660 N N . ALA A 1 86 ? 10.431 -1.601 -10.934 1.00 98.00 86 ALA A N 1
ATOM 661 C CA . ALA A 1 86 ? 11.089 -2.886 -11.166 1.00 98.00 86 ALA A CA 1
ATOM 662 C C . ALA A 1 86 ? 10.199 -4.080 -10.777 1.00 98.00 86 ALA A C 1
ATOM 664 O O . ALA A 1 86 ? 10.200 -5.108 -11.455 1.00 98.00 86 ALA A O 1
ATOM 665 N N . ALA A 1 87 ? 9.413 -3.952 -9.703 1.00 98.12 87 ALA A N 1
ATOM 666 C CA . ALA A 1 87 ? 8.437 -4.968 -9.318 1.00 98.12 87 ALA A CA 1
ATOM 667 C C . ALA A 1 87 ? 7.333 -5.118 -10.379 1.00 98.12 87 ALA A C 1
ATOM 669 O O . ALA A 1 87 ? 7.015 -6.243 -10.755 1.00 98.12 87 ALA A O 1
ATOM 670 N N . CYS A 1 88 ? 6.812 -4.013 -10.924 1.00 96.81 88 CYS A N 1
ATOM 671 C CA . CYS A 1 88 ? 5.845 -4.040 -12.026 1.00 96.81 88 CYS A CA 1
ATOM 672 C C . CYS A 1 88 ? 6.404 -4.689 -13.293 1.00 96.81 88 CYS A C 1
ATOM 674 O O . CYS A 1 88 ? 5.737 -5.532 -13.889 1.00 96.81 88 CYS A O 1
ATOM 676 N N . GLU A 1 89 ? 7.636 -4.347 -13.680 1.00 96.31 89 GLU A N 1
ATOM 677 C CA . GLU A 1 89 ? 8.326 -4.97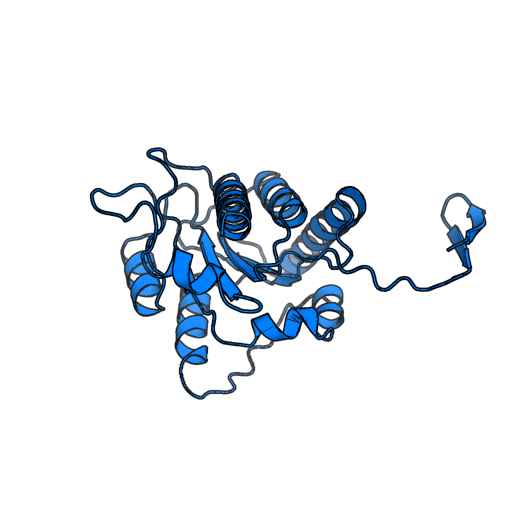5 -14.814 1.00 96.31 89 GLU A CA 1
ATOM 678 C C . GLU A 1 89 ? 8.442 -6.497 -14.635 1.00 96.31 89 GLU A C 1
ATOM 680 O O . GLU A 1 89 ? 8.299 -7.247 -15.602 1.00 96.31 89 GLU A O 1
ATOM 685 N N . GLN A 1 90 ? 8.666 -6.959 -13.401 1.00 97.75 90 GLN A N 1
ATOM 686 C CA . GLN A 1 90 ? 8.828 -8.374 -13.077 1.00 97.75 90 GLN A CA 1
ATOM 687 C C . GLN A 1 90 ? 7.495 -9.134 -13.011 1.00 97.75 90 GLN A C 1
ATOM 689 O O . GLN A 1 90 ? 7.402 -10.227 -13.573 1.00 97.75 90 GLN A O 1
ATOM 694 N N . CYS A 1 91 ? 6.474 -8.589 -12.340 1.00 96.19 91 CYS A N 1
ATOM 695 C CA . CYS A 1 91 ? 5.175 -9.254 -12.174 1.00 96.19 91 CYS A CA 1
ATOM 696 C C . CYS A 1 91 ? 4.236 -9.044 -13.371 1.00 96.19 91 CYS A C 1
ATOM 698 O O . CYS A 1 91 ? 3.235 -9.745 -13.520 1.00 96.19 91 CYS A O 1
ATOM 700 N N . GLY A 1 92 ? 4.571 -8.101 -14.252 1.00 94.19 92 GLY A N 1
ATOM 701 C CA . GLY A 1 92 ? 3.824 -7.798 -15.460 1.00 94.19 92 GLY A CA 1
ATOM 702 C C . GLY A 1 92 ? 2.678 -6.810 -15.263 1.00 94.19 92 GLY A C 1
ATOM 703 O O . GLY A 1 92 ? 1.879 -6.685 -16.190 1.00 94.19 92 GLY A O 1
ATOM 704 N N . LEU A 1 93 ? 2.588 -6.122 -14.119 1.00 94.19 93 LEU A N 1
ATOM 705 C CA . LEU A 1 93 ? 1.711 -4.961 -13.957 1.00 94.19 93 LEU A CA 1
ATOM 706 C C . LEU A 1 93 ? 2.155 -3.835 -14.892 1.00 94.19 93 LEU A C 1
ATOM 708 O O . LEU A 1 93 ? 3.337 -3.519 -15.003 1.00 94.19 93 LEU A O 1
ATOM 712 N N . ASN A 1 94 ? 1.192 -3.212 -15.559 1.00 93.00 94 ASN A N 1
ATOM 713 C CA . ASN A 1 94 ? 1.423 -2.152 -16.540 1.00 93.00 94 ASN A CA 1
ATOM 714 C C . ASN A 1 94 ? 1.302 -0.735 -15.946 1.00 93.00 94 ASN A C 1
ATOM 716 O O . ASN A 1 94 ? 1.630 0.233 -16.631 1.00 93.00 94 ASN A O 1
ATOM 720 N N . ARG A 1 95 ? 0.862 -0.604 -14.687 1.00 93.75 95 ARG A N 1
ATOM 721 C CA . ARG A 1 95 ? 0.732 0.670 -13.966 1.00 93.75 95 ARG A CA 1
ATOM 722 C C . ARG A 1 95 ? 1.433 0.589 -12.603 1.00 93.75 95 ARG A C 1
ATOM 724 O O . ARG A 1 95 ? 0.964 -0.148 -11.738 1.00 93.75 95 ARG A O 1
ATOM 731 N N . PRO A 1 96 ? 2.559 1.298 -12.404 1.00 95.62 96 PRO A N 1
ATOM 732 C CA . PRO A 1 96 ? 3.284 1.255 -11.141 1.00 95.62 96 PRO A CA 1
ATOM 733 C C . PRO A 1 96 ? 2.587 2.060 -10.041 1.00 95.62 96 PRO A C 1
ATOM 735 O O . PRO A 1 96 ? 2.150 3.178 -10.304 1.00 95.62 96 PRO A O 1
ATOM 738 N N 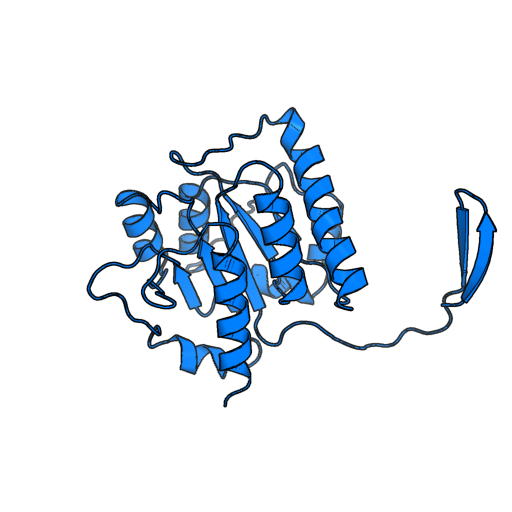. PRO A 1 97 ? 2.539 1.566 -8.791 1.00 97.31 97 PRO A N 1
ATOM 739 C CA . PRO A 1 97 ? 1.924 2.315 -7.710 1.00 97.31 97 PRO A CA 1
ATOM 740 C C . PRO A 1 97 ? 2.626 3.642 -7.454 1.00 97.31 97 PRO A C 1
ATOM 742 O O . PRO A 1 97 ? 3.845 3.784 -7.618 1.00 97.31 97 PRO A O 1
ATOM 745 N N . LEU A 1 98 ? 1.848 4.609 -6.977 1.00 97.12 98 LEU A N 1
ATOM 746 C CA . LEU A 1 98 ? 2.380 5.897 -6.552 1.00 97.12 98 LEU A CA 1
ATOM 747 C C . LEU A 1 98 ? 3.044 5.760 -5.182 1.00 97.12 98 LEU A C 1
ATOM 749 O O . LEU A 1 98 ? 2.380 5.387 -4.214 1.00 97.12 98 LEU A O 1
ATOM 753 N N . ILE A 1 99 ? 4.327 6.112 -5.074 1.00 96.56 99 ILE A N 1
ATOM 754 C CA . ILE A 1 99 ? 5.004 6.240 -3.777 1.00 96.56 99 ILE A CA 1
ATOM 755 C C . ILE A 1 99 ? 4.930 7.698 -3.325 1.00 96.56 99 ILE A C 1
ATOM 757 O O . ILE A 1 99 ? 5.660 8.563 -3.816 1.00 96.56 99 ILE A O 1
ATOM 761 N N . ILE A 1 100 ? 4.014 7.981 -2.402 1.00 94.38 100 ILE A N 1
ATOM 762 C CA . ILE A 1 100 ? 3.657 9.341 -1.992 1.00 94.38 100 ILE A CA 1
ATOM 763 C C . ILE A 1 100 ? 4.540 9.790 -0.823 1.00 94.38 100 ILE A C 1
ATOM 765 O O . ILE A 1 100 ? 4.863 9.018 0.085 1.00 94.38 100 ILE A O 1
ATOM 769 N N . ALA A 1 101 ? 4.946 11.061 -0.873 1.00 91.94 101 ALA A N 1
ATOM 770 C CA . ALA A 1 101 ? 5.855 11.684 0.079 1.00 91.94 101 ALA A CA 1
ATOM 771 C C . ALA A 1 101 ? 5.389 11.533 1.536 1.00 91.94 101 ALA A C 1
ATOM 773 O O . ALA A 1 101 ? 4.188 11.608 1.794 1.00 91.94 101 ALA A O 1
ATOM 774 N N . PRO A 1 102 ? 6.321 11.361 2.492 1.00 91.94 102 PRO A N 1
ATOM 775 C CA . PRO A 1 102 ? 5.967 11.124 3.880 1.00 91.94 102 PRO A CA 1
ATOM 776 C C . PRO A 1 102 ? 5.245 12.316 4.512 1.00 91.94 102 PRO A C 1
ATOM 778 O O . PRO A 1 102 ? 5.719 13.449 4.425 1.00 91.94 102 PRO A O 1
ATOM 781 N N . VAL A 1 103 ? 4.147 12.033 5.209 1.00 91.44 103 VAL A N 1
ATOM 782 C CA . VAL A 1 103 ? 3.426 12.967 6.093 1.00 91.44 103 VAL A CA 1
ATOM 783 C C . VAL A 1 103 ? 3.293 12.348 7.482 1.00 91.44 103 VAL A C 1
ATOM 785 O O . VAL A 1 103 ? 3.499 11.142 7.639 1.00 91.44 103 VAL A O 1
ATOM 788 N N . SER A 1 104 ? 2.968 13.141 8.504 1.00 91.56 104 SER A N 1
ATOM 789 C CA . SER A 1 104 ? 2.669 12.543 9.805 1.00 91.56 104 SER A CA 1
ATOM 790 C C . SER A 1 104 ? 1.371 11.739 9.733 1.00 91.56 104 SER A C 1
ATOM 792 O O . SER A 1 104 ? 0.455 12.075 8.979 1.00 91.56 104 SER A O 1
ATOM 794 N N . ILE A 1 105 ? 1.280 10.670 10.521 1.00 91.81 105 ILE A N 1
ATOM 795 C CA . ILE A 1 105 ? 0.056 9.870 10.623 1.00 91.81 105 ILE A CA 1
ATOM 796 C C . ILE A 1 105 ? -1.156 10.719 11.023 1.00 91.81 105 ILE A C 1
ATOM 798 O O . ILE A 1 105 ? -2.227 10.544 10.454 1.00 91.81 105 ILE A O 1
ATOM 802 N N . ASN A 1 106 ? -0.981 11.680 11.934 1.00 90.62 106 ASN A N 1
ATOM 803 C CA . ASN A 1 106 ? -2.057 12.568 12.368 1.00 90.62 106 ASN A CA 1
ATOM 804 C C . ASN A 1 106 ? -2.542 13.456 11.213 1.00 90.62 106 ASN A C 1
ATOM 806 O O . ASN A 1 106 ? -3.748 13.569 11.003 1.00 90.62 106 ASN A O 1
ATOM 810 N N . ASP A 1 107 ? -1.620 14.032 10.430 1.00 91.50 107 ASP A N 1
ATOM 811 C CA . ASP A 1 107 ? -1.981 14.858 9.270 1.00 91.50 107 ASP A CA 1
ATOM 812 C C . ASP A 1 107 ? -2.723 14.030 8.218 1.00 91.50 107 ASP A C 1
ATOM 814 O O . ASP A 1 107 ? -3.722 14.481 7.660 1.00 91.50 107 ASP A O 1
ATOM 818 N N . TRP A 1 108 ? -2.270 12.797 7.969 1.00 92.50 108 TRP A N 1
ATOM 819 C CA . TRP A 1 108 ? -2.932 11.900 7.026 1.00 92.50 108 TRP A CA 1
ATOM 820 C C . TRP A 1 108 ? -4.351 11.539 7.477 1.00 92.50 108 TRP A C 1
ATOM 822 O O . TRP A 1 108 ? -5.294 11.656 6.697 1.00 92.50 108 TRP A O 1
ATOM 832 N N . LEU A 1 109 ? -4.525 11.182 8.752 1.00 91.44 109 LEU A N 1
ATOM 833 C CA . LEU A 1 109 ? -5.837 10.875 9.324 1.00 91.44 109 LEU A CA 1
ATOM 834 C C . LEU A 1 109 ? -6.788 12.079 9.268 1.00 91.44 109 LEU A C 1
ATOM 836 O O . LEU A 1 109 ? -7.971 11.913 8.974 1.00 91.44 109 LEU A O 1
ATOM 840 N N . GLN A 1 110 ? -6.285 13.296 9.494 1.00 88.56 110 GLN A N 1
ATOM 841 C CA . GLN A 1 110 ? -7.077 14.521 9.356 1.00 88.56 110 GLN A CA 1
ATOM 842 C C . GLN A 1 110 ? -7.499 14.774 7.904 1.00 88.56 110 GLN A C 1
ATOM 844 O O . GLN A 1 110 ? -8.665 15.074 7.655 1.00 88.56 110 GLN A O 1
ATOM 849 N N . GLN A 1 111 ? -6.594 14.590 6.939 1.00 85.69 111 GLN A N 1
ATOM 850 C CA . GLN A 1 111 ? -6.913 14.720 5.511 1.00 85.69 111 GLN A CA 1
ATOM 851 C C . GLN A 1 111 ? -8.000 13.731 5.075 1.00 85.69 111 GLN A C 1
ATOM 853 O O . GLN A 1 111 ? -8.886 14.099 4.298 1.00 85.69 111 GLN A O 1
ATOM 858 N N . SER A 1 112 ? -7.972 12.504 5.605 1.00 77.44 112 SER A N 1
ATOM 859 C CA . SER A 1 112 ? -8.997 11.486 5.357 1.00 77.44 112 SER A CA 1
ATOM 860 C C . SER A 1 112 ? -10.377 11.900 5.887 1.00 77.44 112 SER A C 1
ATOM 862 O O . SER A 1 112 ? -11.381 11.601 5.241 1.00 77.44 112 SER A O 1
ATOM 864 N N . VAL A 1 113 ? -10.460 12.625 7.010 1.00 72.31 113 VAL A N 1
ATOM 865 C CA . VAL A 1 113 ? -11.734 13.172 7.524 1.00 72.31 113 VAL A CA 1
ATOM 866 C C . VAL A 1 113 ? -12.282 14.250 6.587 1.00 72.31 113 VAL A C 1
ATOM 868 O O . VAL A 1 113 ? -13.471 14.240 6.271 1.00 72.31 113 VAL A O 1
ATOM 871 N N . THR A 1 114 ? -11.433 15.163 6.114 1.00 60.94 114 THR A N 1
ATOM 872 C CA . THR A 1 114 ? -11.872 16.324 5.324 1.00 60.94 114 THR A CA 1
ATOM 873 C C . THR A 1 114 ? -12.352 15.961 3.916 1.00 60.94 114 THR A C 1
ATOM 875 O O . THR A 1 114 ? -13.287 16.576 3.418 1.00 60.94 114 THR A O 1
ATOM 878 N N . HIS A 1 115 ? -11.818 14.899 3.304 1.00 57.62 115 HIS A N 1
ATOM 879 C CA . HIS A 1 115 ? -12.307 14.407 2.003 1.00 57.62 115 HIS A CA 1
ATOM 880 C C . HIS A 1 115 ? -13.721 13.792 2.058 1.00 57.62 115 HIS A C 1
ATOM 882 O O . HIS A 1 115 ? -14.310 13.527 1.015 1.00 57.62 115 HIS A O 1
ATOM 888 N N . SER A 1 116 ? -14.283 13.584 3.254 1.00 49.62 116 SER A N 1
ATOM 889 C CA . SER A 1 116 ? -15.652 13.075 3.445 1.00 49.62 116 SER A CA 1
ATOM 890 C C . SER A 1 116 ? -16.727 14.175 3.437 1.00 49.62 116 SER A C 1
ATOM 892 O O . SER A 1 116 ? -17.912 13.853 3.412 1.00 49.62 116 SER A O 1
ATOM 894 N N . ALA A 1 117 ? -16.350 15.460 3.483 1.00 39.81 117 ALA A N 1
ATOM 895 C CA . ALA A 1 117 ? -17.294 16.577 3.526 1.00 39.81 117 ALA A CA 1
ATOM 896 C C . ALA A 1 117 ? -16.691 17.835 2.879 1.00 39.81 117 ALA A C 1
ATOM 898 O O . ALA A 1 117 ? -15.856 18.496 3.489 1.00 39.81 117 ALA A O 1
ATOM 899 N N . ASP A 1 118 ? -17.120 18.145 1.650 1.00 44.38 118 ASP A N 1
ATOM 900 C CA . ASP A 1 118 ? -16.977 19.440 0.964 1.00 44.38 118 ASP A CA 1
ATOM 901 C C . ASP A 1 118 ? -15.766 20.289 1.385 1.00 44.38 118 ASP A C 1
ATOM 903 O O . ASP A 1 118 ? -15.879 21.258 2.136 1.00 44.38 118 ASP A O 1
ATOM 907 N N . SER A 1 119 ? -14.570 19.962 0.900 1.00 35.81 119 SER A N 1
ATOM 908 C CA . SER A 1 119 ? -13.510 20.970 0.787 1.00 35.81 119 SER A CA 1
ATOM 909 C C . SER A 1 119 ? -12.421 20.533 -0.187 1.00 35.81 119 SER A C 1
ATOM 911 O O . SER A 1 119 ? -11.684 19.581 0.051 1.00 35.81 119 SER A O 1
ATOM 913 N N . GLN A 1 120 ? -12.285 21.292 -1.280 1.00 36.78 120 GLN A N 1
ATOM 914 C CA . GLN A 1 120 ? -11.042 21.385 -2.041 1.00 36.78 120 GLN A CA 1
ATOM 915 C C . GLN A 1 120 ? -9.952 21.901 -1.098 1.00 36.78 120 GLN A C 1
ATOM 917 O O . GLN A 1 120 ? -9.798 23.109 -0.919 1.00 36.78 120 GLN A O 1
ATOM 922 N N . ILE A 1 121 ? -9.201 21.000 -0.473 1.00 34.34 121 ILE A N 1
ATOM 923 C CA . ILE A 1 121 ? -7.905 21.360 0.090 1.00 34.34 121 ILE A CA 1
ATOM 924 C C . ILE A 1 121 ? -6.860 20.965 -0.942 1.00 34.34 121 ILE A C 1
ATOM 926 O O . ILE A 1 121 ? -6.577 19.787 -1.148 1.00 34.34 121 ILE A O 1
ATOM 930 N N . ASP A 1 122 ? -6.295 21.980 -1.592 1.00 38.09 122 ASP A N 1
ATOM 931 C CA . ASP A 1 122 ? -5.079 21.877 -2.394 1.00 38.09 122 ASP A CA 1
ATOM 932 C C . ASP A 1 122 ? -3.903 21.541 -1.465 1.00 38.09 122 ASP A C 1
ATOM 934 O O . ASP A 1 122 ? -3.148 22.405 -1.022 1.00 38.09 122 ASP A O 1
ATOM 938 N N . VAL A 1 123 ? -3.780 20.264 -1.099 1.00 38.25 123 VAL A N 1
ATOM 939 C CA . VAL A 1 123 ? -2.557 19.714 -0.517 1.00 38.25 123 VAL A CA 1
ATOM 940 C C . VAL A 1 123 ? -1.770 19.107 -1.664 1.00 38.25 123 VAL A C 1
ATOM 942 O O . VAL A 1 123 ? -1.726 17.893 -1.834 1.00 38.25 123 VAL A O 1
ATOM 945 N N . ARG A 1 124 ? -1.123 19.941 -2.479 1.00 40.66 124 ARG A N 1
ATOM 946 C CA . ARG A 1 124 ? 0.069 19.479 -3.193 1.00 40.66 124 ARG A CA 1
ATOM 947 C C . ARG A 1 124 ? 1.158 19.283 -2.138 1.00 40.66 124 ARG A C 1
ATOM 949 O O . ARG A 1 124 ? 1.649 20.286 -1.614 1.00 40.66 124 ARG A O 1
ATOM 956 N N . PRO A 1 125 ? 1.558 18.045 -1.782 1.00 46.56 125 PRO A N 1
ATOM 957 C CA . PRO A 1 125 ? 2.690 17.895 -0.890 1.00 46.56 125 PRO A CA 1
ATOM 958 C C . PRO A 1 125 ? 3.914 18.525 -1.581 1.00 46.56 125 PRO A C 1
ATOM 960 O O . PRO A 1 125 ? 4.141 18.270 -2.771 1.00 46.56 125 PRO A O 1
ATOM 963 N N . PRO A 1 126 ? 4.707 19.348 -0.868 1.00 49.66 126 PRO A N 1
ATOM 964 C CA . PRO A 1 126 ? 5.799 20.141 -1.447 1.00 49.66 126 PRO A CA 1
ATOM 965 C C . PRO A 1 126 ? 6.929 19.297 -2.067 1.00 49.66 126 PRO A C 1
ATOM 967 O O . PRO A 1 126 ? 7.837 19.834 -2.691 1.00 49.66 126 PRO A O 1
ATOM 970 N N . THR A 1 127 ? 6.871 17.973 -1.920 1.00 60.41 127 THR A N 1
ATOM 971 C CA . THR A 1 127 ? 7.870 16.991 -2.356 1.00 60.41 127 THR A CA 1
ATOM 972 C C . THR A 1 127 ? 7.239 15.865 -3.179 1.00 60.41 127 THR A C 1
ATOM 974 O O . THR A 1 127 ? 7.538 14.687 -2.992 1.00 60.41 127 THR A O 1
ATOM 977 N N . THR A 1 128 ? 6.346 16.201 -4.111 1.00 68.44 128 THR A N 1
ATOM 978 C CA . THR A 1 128 ? 5.851 15.211 -5.080 1.00 68.44 128 THR A CA 1
ATOM 979 C C . THR A 1 128 ? 6.926 14.945 -6.136 1.00 68.44 128 THR A C 1
ATOM 981 O O . THR A 1 128 ? 7.356 15.862 -6.830 1.00 68.44 128 THR A O 1
ATOM 984 N N . SER A 1 129 ? 7.364 13.691 -6.273 1.00 80.62 129 SER A N 1
ATOM 985 C CA . SER A 1 129 ? 8.299 13.290 -7.335 1.00 80.62 129 SER A CA 1
ATOM 986 C C . SER A 1 129 ? 7.714 13.577 -8.726 1.00 80.62 129 SER A C 1
ATOM 988 O O . SER A 1 129 ? 6.505 13.444 -8.942 1.00 80.62 129 SER A O 1
ATOM 990 N N . THR A 1 130 ? 8.563 13.909 -9.702 1.00 84.62 130 THR A N 1
ATOM 991 C CA . THR A 1 130 ? 8.160 14.113 -11.106 1.00 84.62 130 THR A CA 1
ATOM 992 C C . THR A 1 130 ? 7.440 12.893 -11.682 1.00 84.62 130 THR A C 1
ATOM 994 O O . THR A 1 130 ? 6.472 13.042 -12.428 1.00 84.62 130 THR A O 1
ATOM 997 N N . ILE A 1 131 ? 7.869 11.682 -11.303 1.00 86.56 131 ILE A N 1
ATOM 998 C CA . ILE A 1 131 ? 7.235 10.433 -11.751 1.00 86.56 131 ILE A CA 1
ATOM 999 C C . ILE A 1 131 ? 5.802 10.359 -11.226 1.00 86.56 131 ILE A C 1
ATOM 1001 O O . ILE A 1 131 ? 4.884 10.181 -12.016 1.00 86.56 131 ILE A O 1
ATOM 1005 N N . VAL A 1 132 ? 5.602 10.573 -9.922 1.00 86.50 132 VAL A N 1
ATOM 1006 C CA . VAL A 1 132 ? 4.263 10.573 -9.311 1.00 86.50 132 VAL A CA 1
ATOM 1007 C C . VAL A 1 132 ? 3.387 11.645 -9.952 1.00 86.50 132 VAL A C 1
ATOM 1009 O O . VAL A 1 132 ? 2.275 11.351 -10.359 1.00 86.50 132 VAL A O 1
ATOM 1012 N N . THR A 1 133 ? 3.915 12.857 -10.144 1.00 86.44 133 THR A N 1
ATOM 1013 C CA . THR A 1 133 ? 3.186 13.953 -10.808 1.00 86.44 133 THR A CA 1
ATOM 1014 C C . THR A 1 133 ? 2.709 13.571 -12.210 1.00 86.44 133 THR A C 1
ATOM 1016 O O . THR A 1 133 ? 1.615 13.961 -12.607 1.00 86.44 133 THR A O 1
ATOM 1019 N N . THR A 1 134 ? 3.523 12.822 -12.957 1.00 90.25 134 THR A N 1
ATOM 1020 C CA . THR A 1 134 ? 3.185 12.368 -14.312 1.00 90.25 134 THR A CA 1
ATOM 1021 C C . THR A 1 134 ? 2.164 11.235 -14.269 1.00 90.25 134 THR A C 1
ATOM 1023 O O . THR A 1 134 ? 1.157 11.295 -14.964 1.00 90.25 134 THR A O 1
ATOM 1026 N N . LEU A 1 135 ? 2.396 10.223 -13.427 1.00 90.00 135 LEU A N 1
ATOM 1027 C CA . LEU A 1 135 ? 1.508 9.069 -13.293 1.00 90.00 135 LEU A CA 1
ATOM 1028 C C . LEU A 1 135 ? 0.115 9.485 -12.819 1.00 90.00 135 LEU A C 1
ATOM 1030 O O . LEU A 1 135 ? -0.859 9.061 -13.423 1.00 90.00 135 LEU A O 1
ATOM 1034 N N . SER A 1 136 ? 0.005 10.373 -11.825 1.00 90.19 136 SER A N 1
ATOM 1035 C CA . SER A 1 136 ? -1.279 10.831 -11.269 1.00 90.19 136 SER A CA 1
ATOM 1036 C C . SER A 1 136 ? -2.213 11.519 -12.275 1.00 90.19 136 SER A C 1
ATOM 1038 O O . SER A 1 136 ? -3.365 11.778 -11.940 1.00 90.19 136 SER A O 1
ATOM 1040 N N . GLN A 1 137 ? -1.736 11.857 -13.477 1.00 90.56 137 GLN A N 1
ATOM 1041 C CA . GLN A 1 137 ? -2.576 12.398 -14.551 1.00 90.56 137 GLN A CA 1
ATOM 1042 C C . GLN A 1 137 ? -3.372 11.306 -15.281 1.00 90.56 137 GLN A C 1
ATOM 1044 O O . GLN A 1 137 ? -4.379 11.615 -15.918 1.00 90.56 137 GLN A O 1
ATOM 1049 N N . ASP A 1 138 ? -2.944 10.044 -15.195 1.00 92.44 138 ASP A N 1
ATOM 1050 C CA . ASP A 1 138 ? -3.650 8.907 -15.785 1.00 92.44 138 ASP A CA 1
ATOM 1051 C C . ASP A 1 138 ? -4.997 8.677 -15.062 1.00 92.44 138 ASP A C 1
ATOM 1053 O O . ASP A 1 138 ? -5.030 8.682 -13.823 1.00 92.44 138 ASP A O 1
ATOM 1057 N N . PRO A 1 139 ? -6.110 8.464 -15.799 1.00 92.00 139 PRO A N 1
ATOM 1058 C CA . PRO A 1 139 ? -7.431 8.204 -15.222 1.00 92.00 139 PRO A CA 1
ATOM 1059 C C . PRO A 1 139 ? -7.460 7.109 -14.153 1.00 92.00 139 PRO A C 1
ATOM 1061 O O . PRO A 1 139 ? -8.235 7.213 -13.205 1.00 92.00 139 PRO A O 1
ATOM 1064 N N . TYR A 1 140 ? -6.587 6.103 -14.256 1.00 93.06 140 TYR A N 1
ATOM 1065 C CA . TYR A 1 140 ? -6.467 5.021 -13.279 1.00 93.06 140 TYR A CA 1
ATOM 1066 C C . TYR A 1 140 ? -6.237 5.525 -11.845 1.00 93.06 140 TYR A C 1
ATOM 1068 O O . TYR A 1 140 ? -6.800 4.973 -10.904 1.00 93.06 140 TYR A O 1
ATOM 1076 N N . TYR A 1 141 ? -5.451 6.591 -11.654 1.00 94.75 141 TYR A N 1
ATOM 1077 C CA . TYR A 1 141 ? -5.132 7.097 -10.312 1.00 94.75 141 TYR A CA 1
ATOM 1078 C C . TYR A 1 141 ? -6.131 8.132 -9.791 1.00 94.75 141 TYR A C 1
ATOM 1080 O O . TYR A 1 141 ? -6.043 8.516 -8.624 1.00 94.75 141 TYR A O 1
ATOM 1088 N N . GLN A 1 142 ? -7.088 8.586 -10.606 1.00 91.62 142 GLN A N 1
ATOM 1089 C CA . GLN A 1 142 ? -8.063 9.601 -10.184 1.00 91.62 142 GLN A CA 1
ATOM 1090 C C . GLN A 1 142 ? -8.974 9.102 -9.059 1.00 91.62 142 GLN A C 1
ATOM 1092 O O . GLN A 1 142 ? -9.445 9.903 -8.254 1.00 91.62 142 GLN A O 1
ATOM 1097 N N . ILE A 1 143 ? -9.159 7.783 -8.939 1.00 91.94 143 ILE A N 1
ATOM 1098 C CA . ILE A 1 143 ? -9.908 7.179 -7.832 1.00 91.94 143 ILE A CA 1
ATOM 1099 C C . ILE A 1 143 ? -9.326 7.540 -6.457 1.00 91.94 143 ILE A C 1
ATOM 1101 O O . ILE A 1 143 ? -10.067 7.680 -5.494 1.00 91.94 143 ILE A O 1
ATOM 1105 N N . LEU A 1 144 ? -8.016 7.808 -6.371 1.00 91.56 144 LEU A N 1
ATOM 1106 C CA . LEU A 1 144 ? -7.346 8.194 -5.124 1.00 91.56 144 LEU A CA 1
ATOM 1107 C C . LEU A 1 144 ? -7.748 9.589 -4.612 1.00 91.56 144 LEU A C 1
ATOM 1109 O O . LEU A 1 144 ? -7.373 9.949 -3.496 1.00 91.56 144 LEU A O 1
ATOM 1113 N N . GLN A 1 145 ? -8.451 10.384 -5.427 1.00 88.06 145 GLN A N 1
ATOM 1114 C CA . GLN A 1 145 ? -9.004 11.691 -5.048 1.00 88.06 145 GLN A CA 1
ATOM 1115 C C . GLN A 1 145 ? -10.429 11.583 -4.488 1.00 88.06 145 GLN A C 1
ATOM 1117 O O . GLN A 1 145 ? -10.955 12.556 -3.951 1.00 88.06 145 GLN A O 1
ATOM 1122 N N . GLN A 1 146 ? -11.059 10.418 -4.630 1.00 88.62 146 GLN A N 1
ATOM 1123 C CA . GLN A 1 146 ? -12.394 10.140 -4.119 1.00 88.62 146 GLN A CA 1
ATOM 1124 C C . GLN A 1 146 ? -12.301 9.643 -2.667 1.00 88.62 146 GLN A C 1
ATOM 1126 O O . GLN A 1 146 ? -11.253 9.130 -2.254 1.00 88.62 146 GLN A O 1
ATOM 1131 N N . PRO A 1 147 ? -13.362 9.797 -1.856 1.00 90.75 147 PRO A N 1
ATOM 1132 C CA . PRO A 1 147 ? -13.419 9.134 -0.560 1.00 90.75 147 PRO A CA 1
ATOM 1133 C C . PRO A 1 147 ? -13.344 7.613 -0.747 1.00 90.75 147 PRO A C 1
ATOM 1135 O O . PRO A 1 147 ? -13.917 7.071 -1.686 1.00 90.75 147 PRO A O 1
ATOM 1138 N N . ALA A 1 148 ? -12.629 6.931 0.147 1.00 94.00 148 ALA A N 1
ATOM 1139 C CA . ALA A 1 148 ? -12.559 5.474 0.137 1.00 94.00 148 ALA A CA 1
ATOM 1140 C C . ALA A 1 148 ? -13.902 4.859 0.545 1.00 94.00 148 ALA A C 1
ATOM 1142 O O . ALA A 1 148 ? -14.531 5.331 1.496 1.00 94.00 148 ALA A O 1
ATOM 1143 N N . ASP A 1 149 ? -14.289 3.771 -0.118 1.00 95.50 149 ASP A N 1
ATOM 1144 C CA . ASP A 1 149 ? -15.485 2.990 0.213 1.00 95.50 149 ASP A CA 1
ATOM 1145 C C . ASP A 1 149 ? -15.332 2.278 1.560 1.00 95.50 149 ASP A C 1
ATOM 1147 O O . ASP A 1 149 ? -16.310 2.026 2.267 1.00 95.50 149 ASP A O 1
ATOM 1151 N N . LEU A 1 150 ? -14.086 1.958 1.931 1.00 95.31 150 LEU A N 1
ATOM 1152 C CA . LEU A 1 150 ? -13.746 1.367 3.217 1.00 95.31 150 LEU A CA 1
ATOM 1153 C C . LEU A 1 150 ? -12.357 1.793 3.683 1.00 95.31 150 LEU A C 1
ATOM 1155 O O . LEU A 1 150 ? -11.408 1.882 2.904 1.00 95.31 150 LEU A O 1
ATOM 1159 N N . ARG A 1 151 ? -12.222 1.997 4.991 1.00 95.44 151 ARG A N 1
ATOM 1160 C CA . ARG A 1 151 ? -10.946 2.288 5.642 1.00 95.44 151 ARG A CA 1
ATOM 1161 C C . ARG A 1 151 ? -10.678 1.236 6.699 1.00 95.44 151 ARG A C 1
ATOM 1163 O O . ARG A 1 151 ? -11.488 1.055 7.603 1.00 95.44 151 ARG A O 1
ATOM 1170 N N . LEU A 1 152 ? -9.546 0.549 6.602 1.00 94.44 152 LEU A N 1
ATOM 1171 C CA . LEU A 1 152 ? -9.179 -0.533 7.512 1.00 94.44 152 LEU A CA 1
ATOM 1172 C C . LEU A 1 152 ? -7.867 -0.225 8.209 1.00 94.44 152 LEU A C 1
ATOM 1174 O O . LEU A 1 152 ? -6.877 0.138 7.580 1.00 94.44 152 LEU A O 1
ATOM 1178 N N . GLN A 1 153 ? -7.843 -0.397 9.520 1.00 92.44 153 GLN A N 1
ATOM 1179 C CA . GLN A 1 153 ? -6.639 -0.282 10.325 1.00 92.44 153 GLN A CA 1
ATOM 1180 C C . GLN A 1 153 ? -6.165 -1.677 10.710 1.00 92.44 153 GLN A C 1
ATOM 1182 O O . GLN A 1 153 ? -6.847 -2.384 11.453 1.00 92.44 153 GLN A O 1
ATOM 1187 N N . LEU A 1 154 ? -4.960 -2.047 10.281 1.00 88.56 154 LEU A N 1
ATOM 1188 C CA . LEU A 1 154 ? -4.298 -3.231 10.813 1.00 88.56 154 LEU A CA 1
ATOM 1189 C C . LEU A 1 154 ? -3.707 -2.882 12.179 1.00 88.56 154 LEU A C 1
ATOM 1191 O O . LEU A 1 154 ? -2.731 -2.137 12.288 1.00 88.56 154 LEU A O 1
ATOM 1195 N N . SER A 1 155 ? -4.313 -3.424 13.229 1.00 69.31 155 SER A N 1
ATOM 1196 C CA . SER A 1 155 ? -3.847 -3.281 14.606 1.00 69.31 155 SER A CA 1
ATOM 1197 C C . SER A 1 155 ? -3.253 -4.570 15.153 1.00 69.31 155 SER A C 1
ATOM 1199 O O . SER A 1 155 ? -3.532 -5.675 14.687 1.00 69.31 155 SER A O 1
ATOM 1201 N N . VAL A 1 156 ? -2.446 -4.412 16.204 1.00 63.38 156 VAL A N 1
ATOM 1202 C CA . VAL A 1 156 ? -2.060 -5.515 17.084 1.00 63.38 156 VAL A CA 1
ATOM 1203 C C . VAL A 1 156 ? -3.344 -6.207 17.574 1.00 63.38 156 VAL A C 1
ATOM 1205 O O . VAL A 1 156 ? -4.284 -5.497 17.942 1.00 63.38 156 VAL A O 1
ATOM 1208 N N . PRO A 1 157 ? -3.404 -7.552 17.594 1.00 59.56 157 PRO A N 1
ATOM 1209 C CA . PRO A 1 157 ? -4.542 -8.296 18.116 1.00 59.56 157 PRO A CA 1
ATOM 1210 C C . PRO A 1 157 ? -4.952 -7.785 19.499 1.00 59.56 157 PRO A C 1
ATOM 1212 O O . PRO A 1 157 ? -4.200 -7.916 20.466 1.00 59.56 157 PRO A O 1
ATOM 1215 N N . ALA A 1 158 ? -6.151 -7.220 19.594 1.00 60.12 158 ALA A N 1
ATOM 1216 C CA . ALA A 1 158 ? -6.791 -6.887 20.859 1.00 60.12 158 ALA A CA 1
ATOM 1217 C C . ALA A 1 158 ? -8.066 -7.722 20.999 1.00 60.12 158 ALA A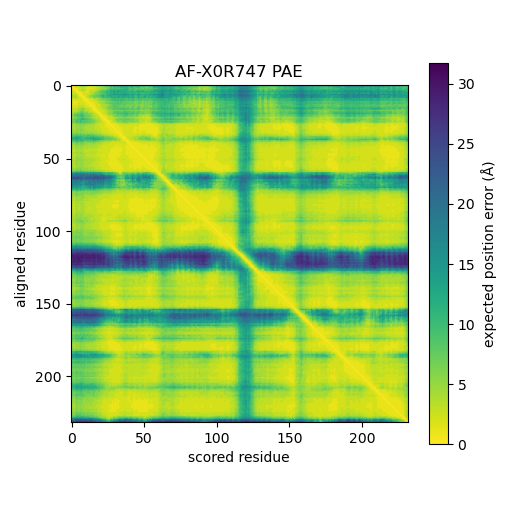 C 1
ATOM 1219 O O . ALA A 1 158 ? -8.765 -7.986 20.020 1.00 60.12 158 ALA A O 1
ATOM 1220 N N . ALA A 1 159 ? -8.370 -8.159 22.222 1.00 54.19 159 ALA A N 1
ATOM 1221 C CA . ALA A 1 159 ? -9.568 -8.944 22.489 1.00 54.19 159 ALA A CA 1
ATOM 1222 C C . ALA A 1 159 ? -10.823 -8.192 22.000 1.00 54.19 159 ALA A C 1
ATOM 1224 O O . ALA A 1 159 ? -11.077 -7.069 22.428 1.00 54.19 159 ALA A O 1
ATOM 1225 N N . GLY A 1 160 ? -11.593 -8.814 21.101 1.00 62.75 160 GLY A N 1
ATOM 1226 C CA . GLY A 1 160 ? -12.844 -8.260 20.570 1.00 62.75 160 GLY A CA 1
ATOM 1227 C C . GLY A 1 160 ? -12.750 -7.548 19.215 1.00 62.75 160 GLY A C 1
ATOM 1228 O O . GLY A 1 160 ? -13.773 -7.051 18.748 1.00 62.75 160 GLY A O 1
ATOM 1229 N N . GLN A 1 161 ? -11.584 -7.509 18.556 1.00 67.94 161 GLN A N 1
ATOM 1230 C CA . GLN A 1 161 ? -11.497 -6.998 17.182 1.00 67.94 161 GLN A CA 1
ATOM 1231 C C . GLN A 1 161 ? -12.103 -7.990 16.173 1.00 67.94 161 GLN A C 1
ATOM 1233 O O . GLN A 1 161 ? -11.881 -9.200 16.291 1.00 67.94 161 GLN A O 1
ATOM 1238 N N . PRO A 1 162 ? -12.878 -7.514 15.180 1.00 69.88 162 PRO A N 1
ATOM 1239 C CA . PRO A 1 162 ? -13.458 -8.396 14.182 1.00 69.88 162 PRO A CA 1
ATOM 1240 C C . PRO A 1 162 ? -12.359 -8.967 13.275 1.00 69.88 162 PRO A C 1
ATOM 1242 O O . PRO A 1 162 ? -11.539 -8.237 12.718 1.00 69.88 162 PRO A O 1
ATOM 1245 N N . ALA A 1 163 ? -12.376 -10.289 13.088 1.00 76.06 163 ALA A N 1
ATOM 1246 C CA . ALA A 1 163 ? -11.513 -10.955 12.109 1.00 76.06 163 ALA A CA 1
ATOM 1247 C C . ALA A 1 163 ? -11.843 -10.522 10.665 1.00 76.06 163 ALA A C 1
ATOM 1249 O O . ALA A 1 163 ? -10.981 -10.508 9.790 1.00 76.06 163 ALA A O 1
ATOM 1250 N N . MET A 1 164 ? -13.103 -10.146 10.432 1.00 80.81 164 MET A N 1
ATOM 1251 C CA . MET A 1 164 ? -13.597 -9.616 9.169 1.00 80.81 164 MET A CA 1
ATOM 1252 C C . MET A 1 164 ? -14.550 -8.445 9.457 1.00 80.81 164 MET A C 1
ATOM 1254 O O . MET A 1 164 ? -15.582 -8.659 10.103 1.00 80.81 164 MET A O 1
ATOM 1258 N N . PRO A 1 165 ? -14.214 -7.213 9.035 1.00 83.81 165 PRO A N 1
ATOM 1259 C CA . PRO A 1 165 ? -15.114 -6.067 9.100 1.00 83.81 165 PRO A CA 1
ATOM 1260 C C . PRO A 1 165 ? -16.414 -6.382 8.355 1.00 83.81 165 PRO A C 1
ATOM 1262 O O . PRO A 1 165 ? -16.386 -6.966 7.273 1.00 83.81 165 PRO A O 1
ATOM 1265 N N . LYS A 1 166 ? -17.568 -6.021 8.927 1.00 82.06 166 LYS A N 1
ATOM 1266 C CA . LYS A 1 166 ? -18.882 -6.393 8.359 1.00 82.06 166 LYS A CA 1
ATOM 1267 C C . LYS A 1 166 ? -19.127 -5.759 6.988 1.00 82.06 166 LYS A C 1
ATOM 1269 O O . LYS A 1 166 ? -19.814 -6.342 6.158 1.00 82.06 166 LYS A O 1
ATOM 1274 N N . SER A 1 167 ? -18.576 -4.569 6.783 1.00 87.31 167 SER A N 1
ATOM 1275 C CA . SER A 1 167 ? -18.642 -3.788 5.549 1.00 87.31 167 SER A CA 1
ATOM 1276 C C . SER A 1 167 ? -17.782 -4.378 4.427 1.00 87.31 167 SER A C 1
ATOM 1278 O O . SER A 1 167 ? -18.084 -4.139 3.261 1.00 87.31 167 SER A O 1
ATOM 1280 N N . LEU A 1 168 ? -16.761 -5.186 4.750 1.00 90.62 168 LEU A N 1
ATOM 1281 C CA . LEU A 1 168 ? -15.763 -5.638 3.779 1.00 90.62 168 LEU A CA 1
ATOM 1282 C C . LEU A 1 168 ? -16.374 -6.446 2.630 1.00 90.62 168 LEU A C 1
ATOM 1284 O O . LEU A 1 168 ? -16.148 -6.096 1.478 1.00 90.62 168 LEU A O 1
ATOM 1288 N N . SER A 1 169 ? -17.172 -7.479 2.920 1.00 89.94 169 SER A N 1
ATOM 1289 C CA . SER A 1 169 ? -17.802 -8.297 1.870 1.00 89.94 169 SER A CA 1
ATOM 1290 C C . SER A 1 169 ? -18.673 -7.447 0.944 1.00 89.94 169 SER A C 1
ATOM 1292 O O . SER A 1 169 ? -18.526 -7.508 -0.268 1.00 89.94 169 SER A O 1
ATOM 1294 N N . ALA A 1 170 ? -19.509 -6.570 1.510 1.00 91.81 170 ALA A N 1
ATOM 1295 C CA . ALA A 1 170 ? -20.373 -5.699 0.720 1.00 91.81 170 ALA A CA 1
ATOM 1296 C C . ALA A 1 170 ? -19.573 -4.744 -0.185 1.00 91.81 170 ALA A C 1
ATOM 1298 O O . ALA A 1 170 ? -19.943 -4.546 -1.339 1.00 91.81 170 ALA A O 1
ATOM 1299 N N . VAL A 1 171 ? -18.468 -4.178 0.309 1.00 94.12 171 VAL A N 1
ATOM 1300 C CA . VAL A 1 171 ? -17.603 -3.286 -0.478 1.00 94.12 171 VAL A CA 1
ATOM 1301 C C . VAL A 1 171 ? -16.905 -4.042 -1.605 1.00 94.12 171 VAL A C 1
ATOM 1303 O O . VAL A 1 171 ? -16.880 -3.553 -2.727 1.00 94.12 171 VAL A O 1
ATOM 1306 N N . LEU A 1 172 ? -16.410 -5.257 -1.360 1.00 93.50 172 LEU A N 1
ATOM 1307 C CA . LEU A 1 172 ? -15.719 -6.045 -2.389 1.00 93.50 172 LEU A CA 1
ATOM 1308 C C . LEU A 1 172 ? -16.611 -6.428 -3.585 1.00 93.50 172 LEU A C 1
ATOM 1310 O O . LEU A 1 172 ? -16.075 -6.680 -4.659 1.00 93.50 172 LEU A O 1
ATOM 1314 N N . THR A 1 173 ? -17.942 -6.413 -3.435 1.00 91.31 173 THR A N 1
ATOM 1315 C CA . THR A 1 173 ? -18.894 -6.645 -4.546 1.00 91.31 173 THR A CA 1
ATOM 1316 C C . THR A 1 173 ? -19.151 -5.425 -5.435 1.00 91.31 173 THR A C 1
ATOM 1318 O O . THR A 1 173 ? -19.844 -5.532 -6.449 1.00 91.31 173 THR A O 1
ATOM 1321 N N . GLN A 1 174 ? -18.645 -4.246 -5.065 1.00 92.12 174 GLN A N 1
ATOM 1322 C CA . GLN A 1 174 ? -18.878 -3.017 -5.821 1.00 92.12 174 GLN A CA 1
ATOM 1323 C C . GLN A 1 174 ? -18.105 -3.005 -7.144 1.00 92.12 174 GLN A C 1
ATOM 1325 O O . GLN A 1 174 ? -17.124 -3.719 -7.343 1.00 92.12 174 GLN A O 1
ATOM 1330 N N . GLN A 1 175 ? -18.540 -2.152 -8.071 1.00 86.69 175 GLN A N 1
ATOM 1331 C CA . GLN A 1 175 ? -17.815 -1.920 -9.313 1.00 86.69 175 GLN A CA 1
ATOM 1332 C C . GLN A 1 175 ? -16.641 -0.970 -9.028 1.00 86.69 175 GLN A C 1
ATOM 1334 O O . GLN A 1 175 ? -16.850 0.234 -8.922 1.00 86.69 175 GLN A O 1
ATOM 1339 N N . SER A 1 176 ? -15.428 -1.523 -8.920 1.00 90.75 176 SER A N 1
ATOM 1340 C CA . SER A 1 176 ? -14.169 -0.807 -8.627 1.00 90.75 176 SER A CA 1
ATOM 1341 C C . SER A 1 176 ? -14.032 -0.277 -7.187 1.00 90.75 176 SER A C 1
ATOM 1343 O O . SER A 1 176 ? -13.844 0.926 -7.006 1.00 90.75 176 SER A O 1
ATOM 1345 N N . PRO A 1 177 ? -14.082 -1.143 -6.157 1.00 95.62 177 PRO A N 1
ATOM 1346 C CA . PRO A 1 177 ? -13.989 -0.706 -4.769 1.00 95.62 177 PRO A CA 1
ATOM 1347 C C . PRO A 1 177 ? -12.631 -0.082 -4.460 1.00 95.62 177 PRO A C 1
ATOM 1349 O O . PRO A 1 177 ? -11.586 -0.613 -4.854 1.00 95.62 177 PRO A O 1
ATOM 1352 N N . TYR A 1 178 ? -12.646 1.002 -3.691 1.00 96.31 178 TYR A N 1
ATOM 1353 C CA . TYR A 1 178 ? -11.459 1.683 -3.201 1.00 96.31 178 TYR A CA 1
ATOM 1354 C C . TYR A 1 178 ? -11.325 1.564 -1.681 1.00 96.31 178 TYR A C 1
ATOM 1356 O O . TYR A 1 178 ? -12.159 2.042 -0.913 1.00 96.31 178 TYR A O 1
ATOM 1364 N N . ILE A 1 179 ? -10.230 0.939 -1.238 1.00 97.12 179 ILE A N 1
ATOM 1365 C CA . ILE A 1 179 ? -9.951 0.671 0.175 1.00 97.12 179 ILE A CA 1
ATOM 1366 C C . ILE A 1 179 ? -8.668 1.383 0.620 1.00 97.12 179 ILE A C 1
ATOM 1368 O O . ILE A 1 179 ? -7.598 1.218 0.026 1.00 97.12 179 ILE A O 1
ATOM 1372 N N . GLU A 1 180 ? -8.742 2.126 1.723 1.00 97.44 180 GLU A N 1
ATOM 1373 C CA . GLU A 1 180 ? -7.560 2.650 2.415 1.00 97.44 180 GLU A CA 1
ATOM 1374 C C . GLU A 1 180 ? -7.150 1.719 3.560 1.00 97.44 180 GLU A C 1
ATOM 1376 O O . GLU A 1 180 ? -7.968 1.312 4.385 1.00 97.44 180 GLU A O 1
ATOM 1381 N N . LEU A 1 181 ? -5.859 1.401 3.636 1.00 97.00 181 LEU A N 1
ATOM 1382 C CA . LEU A 1 181 ? -5.273 0.573 4.686 1.00 97.00 181 LEU A CA 1
ATOM 1383 C C . LEU A 1 181 ? -4.321 1.416 5.534 1.00 97.00 181 LEU A C 1
ATOM 1385 O O . LEU A 1 181 ? -3.394 2.015 4.998 1.00 97.00 181 LEU A O 1
ATOM 1389 N N . LEU A 1 182 ? -4.498 1.429 6.853 1.00 95.69 182 LEU A N 1
ATOM 1390 C CA . LEU A 1 182 ? -3.540 2.000 7.800 1.00 95.69 182 LEU A CA 1
ATOM 1391 C C . LEU A 1 182 ? -2.708 0.883 8.429 1.00 95.69 182 LEU A C 1
ATOM 1393 O O . LEU A 1 182 ? -3.247 -0.009 9.088 1.00 95.69 182 LEU A O 1
ATOM 1397 N N . ILE A 1 183 ? -1.389 0.962 8.260 1.00 93.88 183 ILE A N 1
ATOM 1398 C CA . ILE A 1 183 ? -0.422 0.007 8.801 1.00 93.88 183 ILE A CA 1
ATOM 1399 C C . ILE A 1 183 ? 0.598 0.771 9.647 1.00 93.88 183 ILE A C 1
ATOM 1401 O O . ILE A 1 183 ? 1.430 1.524 9.133 1.00 93.88 183 ILE A O 1
ATOM 1405 N N . GLY A 1 184 ? 0.494 0.578 10.963 1.00 89.94 184 GLY A N 1
ATOM 1406 C CA . GLY A 1 184 ? 1.367 1.193 11.961 1.00 89.94 184 GLY A CA 1
ATOM 1407 C C . GLY A 1 184 ? 2.785 0.605 12.000 1.00 89.94 184 GLY A C 1
ATOM 1408 O O . GLY A 1 184 ? 3.094 -0.325 11.256 1.00 89.94 184 GLY A O 1
ATOM 1409 N N . PRO A 1 185 ? 3.660 1.136 12.874 1.00 86.75 185 PRO A N 1
ATOM 1410 C CA . PRO A 1 185 ? 5.002 0.597 13.079 1.00 86.75 185 PRO A CA 1
ATOM 1411 C C . PRO A 1 185 ? 4.965 -0.726 13.862 1.00 86.75 185 PRO A C 1
ATOM 1413 O O . PRO A 1 185 ? 3.934 -1.121 14.399 1.00 86.75 185 PRO A O 1
ATOM 1416 N N . GLU A 1 186 ? 6.129 -1.360 14.024 1.00 79.00 186 GLU A N 1
ATOM 1417 C CA . GLU A 1 186 ? 6.291 -2.640 14.735 1.00 79.00 186 GLU A CA 1
ATOM 1418 C C . GLU A 1 186 ? 5.735 -2.618 16.172 1.00 79.00 186 GLU A C 1
ATOM 1420 O O . GLU A 1 186 ? 5.213 -3.617 16.660 1.00 79.00 186 GLU A O 1
ATOM 1425 N N . GLY A 1 187 ? 5.826 -1.466 16.848 1.00 75.25 187 GLY A N 1
ATOM 1426 C CA . GLY A 1 187 ? 5.287 -1.255 18.196 1.00 75.25 187 GLY A CA 1
ATOM 1427 C C . GLY A 1 187 ? 3.770 -1.049 18.252 1.00 75.25 187 GLY A C 1
ATOM 1428 O O . GLY A 1 187 ? 3.225 -0.867 19.338 1.00 75.25 187 GLY A O 1
ATOM 1429 N N . GLY A 1 188 ? 3.092 -1.072 17.104 1.00 81.75 188 GLY A N 1
ATOM 1430 C CA . GLY A 1 188 ? 1.694 -0.696 16.971 1.00 81.75 188 GLY A CA 1
ATOM 1431 C C . GLY A 1 188 ? 1.476 0.816 17.012 1.00 81.75 188 GLY A C 1
ATOM 1432 O O . GLY A 1 188 ? 2.398 1.613 17.185 1.00 81.75 188 GLY A O 1
ATOM 1433 N N . LEU A 1 189 ? 0.220 1.202 16.814 1.00 84.06 189 LEU A N 1
ATOM 1434 C CA . LEU A 1 189 ? -0.238 2.578 16.965 1.00 84.06 189 LEU A CA 1
ATOM 1435 C C . LEU A 1 189 ? -0.461 2.893 18.448 1.00 84.06 189 LEU A C 1
ATOM 1437 O O . LEU A 1 189 ? -0.917 2.041 19.213 1.00 84.06 189 LEU A O 1
ATOM 1441 N N . SER A 1 190 ? -0.188 4.131 18.844 1.00 85.69 190 SER A N 1
ATOM 1442 C CA . SER A 1 190 ? -0.573 4.656 20.153 1.00 85.69 190 SER A CA 1
ATOM 1443 C C . SER A 1 190 ? -2.098 4.683 20.315 1.00 85.69 190 SER A C 1
ATOM 1445 O O . SER A 1 190 ? -2.860 4.635 19.345 1.00 85.69 190 SER A O 1
ATOM 1447 N N . VAL A 1 191 ? -2.559 4.784 21.565 1.00 86.25 191 VAL A N 1
ATOM 1448 C CA . VAL A 1 191 ? -3.993 4.906 21.876 1.00 86.25 191 VAL A CA 1
ATOM 1449 C C . VAL A 1 191 ? -4.602 6.123 21.173 1.00 86.25 191 VAL A C 1
ATOM 1451 O O . VAL A 1 191 ? -5.684 6.014 20.599 1.00 86.25 191 VAL A O 1
ATOM 1454 N N . ASP A 1 192 ? -3.884 7.246 21.151 1.00 88.19 192 ASP A N 1
ATOM 1455 C CA . ASP A 1 192 ? -4.341 8.478 20.508 1.00 88.19 192 ASP A CA 1
ATOM 1456 C C . ASP A 1 192 ? -4.413 8.333 18.981 1.00 88.19 192 ASP A C 1
ATOM 1458 O O . ASP A 1 192 ? -5.402 8.751 18.381 1.00 88.19 192 ASP A O 1
ATOM 1462 N N . GLU A 1 193 ? -3.421 7.693 18.348 1.00 89.25 193 GLU A N 1
ATOM 1463 C CA . GLU A 1 193 ? -3.450 7.390 16.906 1.00 89.25 193 GLU A CA 1
ATOM 1464 C C . GLU A 1 193 ? -4.617 6.448 16.562 1.00 89.25 193 GLU A C 1
ATOM 1466 O O . GLU A 1 193 ? -5.313 6.679 15.576 1.00 89.25 193 GLU A O 1
ATOM 1471 N N . CYS A 1 194 ? -4.904 5.438 17.394 1.00 89.31 194 CYS A N 1
ATOM 1472 C CA . CYS A 1 194 ? -6.060 4.551 17.198 1.00 89.31 194 CYS A CA 1
ATOM 1473 C C . CYS A 1 194 ? -7.393 5.302 17.326 1.00 89.31 194 CYS A C 1
ATOM 1475 O O . CYS A 1 194 ? -8.315 5.079 16.544 1.00 89.31 194 CYS A O 1
ATOM 1477 N N . GLN A 1 195 ? -7.515 6.206 18.303 1.00 89.69 195 GLN A N 1
ATOM 1478 C CA . GLN A 1 195 ? -8.714 7.031 18.463 1.00 89.69 195 GLN A CA 1
ATOM 1479 C C . GLN A 1 195 ? -8.900 7.998 17.290 1.00 89.69 195 GLN A C 1
ATOM 1481 O O . GLN A 1 195 ? -10.027 8.215 16.846 1.00 89.69 195 GLN A O 1
ATOM 1486 N N . GLN A 1 196 ? -7.816 8.584 16.781 1.00 90.50 196 GLN A N 1
ATOM 1487 C CA . GLN A 1 196 ? -7.858 9.445 15.599 1.00 90.50 196 GLN A CA 1
ATOM 1488 C C . GLN A 1 196 ? -8.225 8.657 14.341 1.00 90.50 196 GLN A C 1
ATOM 1490 O O . GLN A 1 196 ? -9.059 9.120 13.567 1.00 90.50 196 GLN A O 1
ATOM 1495 N N . ALA A 1 197 ? -7.682 7.452 14.171 1.00 91.81 197 ALA A N 1
ATOM 1496 C CA . ALA A 1 197 ? -8.020 6.573 13.060 1.00 91.81 197 ALA A CA 1
ATOM 1497 C C . ALA A 1 197 ? -9.504 6.182 13.089 1.00 91.81 197 ALA A C 1
ATOM 1499 O O . ALA A 1 197 ? -10.196 6.332 12.082 1.00 91.81 197 ALA A O 1
ATOM 1500 N N . ALA A 1 198 ? -10.033 5.812 14.259 1.00 91.00 198 ALA A N 1
ATOM 1501 C CA . ALA A 1 198 ? -11.460 5.542 14.429 1.00 91.00 198 ALA A CA 1
ATOM 1502 C C . ALA A 1 198 ? -12.332 6.767 14.091 1.00 91.00 198 ALA A C 1
ATOM 1504 O O . ALA A 1 198 ? -13.342 6.634 13.402 1.00 91.00 198 ALA A O 1
ATOM 1505 N N . LYS A 1 199 ? -11.931 7.980 14.507 1.00 91.50 199 LYS A N 1
ATOM 1506 C CA . LYS A 1 199 ? -12.616 9.236 14.127 1.00 91.50 199 LYS A CA 1
ATOM 1507 C C . LYS A 1 199 ? -12.558 9.514 12.622 1.00 91.50 199 LYS A C 1
ATOM 1509 O O . LYS A 1 199 ? -13.481 10.119 12.090 1.00 91.50 199 LYS A O 1
ATOM 1514 N N . ALA A 1 200 ? -11.500 9.065 11.950 1.00 91.94 200 ALA A N 1
ATOM 1515 C CA . ALA A 1 200 ? -11.348 9.125 10.499 1.00 91.94 200 ALA A CA 1
ATOM 1516 C C . ALA A 1 200 ? -12.074 7.991 9.751 1.00 91.94 200 ALA A C 1
ATOM 1518 O O . ALA A 1 200 ? -11.976 7.907 8.527 1.00 91.94 200 ALA A O 1
ATOM 1519 N N . GLY A 1 201 ? -12.819 7.139 10.462 1.00 92.31 201 GLY A N 1
ATOM 1520 C CA . GLY A 1 201 ? -13.613 6.058 9.880 1.00 92.31 201 GLY A CA 1
ATOM 1521 C C . GLY A 1 201 ? -12.835 4.770 9.620 1.00 92.31 201 GLY A C 1
ATOM 1522 O O . GLY A 1 201 ? -13.352 3.901 8.929 1.00 92.31 201 GLY A O 1
ATOM 1523 N N . PHE A 1 202 ? -11.616 4.625 10.149 1.00 92.69 202 PHE A N 1
ATOM 1524 C CA . PHE A 1 202 ? -10.886 3.362 10.056 1.00 92.69 202 PHE A CA 1
ATOM 1525 C C . PHE A 1 202 ? -11.492 2.313 10.990 1.00 92.69 202 PHE A C 1
ATOM 1527 O O . PHE A 1 202 ? -11.531 2.486 12.211 1.00 92.69 202 PHE A O 1
ATOM 1534 N N . GLU A 1 203 ? -11.917 1.194 10.414 1.00 91.06 203 GLU A N 1
ATOM 1535 C CA . GLU A 1 203 ? -12.367 0.018 11.147 1.00 91.06 203 GLU A CA 1
ATOM 1536 C C . GLU A 1 203 ? -11.168 -0.885 11.490 1.00 91.06 203 GLU A C 1
ATOM 1538 O O . GLU A 1 203 ? -10.338 -1.164 10.618 1.00 91.06 203 GLU A O 1
ATOM 1543 N N . PRO A 1 204 ? -11.044 -1.387 12.732 1.00 89.44 204 PRO A N 1
ATOM 1544 C CA . PRO A 1 204 ? -10.012 -2.359 13.070 1.00 89.44 204 PRO A CA 1
ATOM 1545 C C . PRO A 1 204 ? -10.179 -3.636 12.248 1.00 89.44 204 PRO A C 1
ATOM 1547 O O . PRO A 1 204 ? -11.262 -4.223 12.215 1.00 89.44 204 PRO A O 1
ATOM 1550 N N . TRP A 1 205 ? -9.093 -4.103 11.642 1.00 89.69 205 TRP A N 1
ATOM 1551 C CA . TRP A 1 205 ? -9.059 -5.355 10.904 1.00 89.69 205 TRP A CA 1
ATOM 1552 C C . TRP A 1 205 ? -7.939 -6.250 11.420 1.00 89.69 205 TRP A C 1
ATOM 1554 O O . TRP A 1 205 ? -6.752 -5.939 11.294 1.00 89.69 205 TRP A O 1
ATOM 1564 N N . GLN A 1 206 ? -8.327 -7.385 12.002 1.00 87.12 206 GLN A N 1
ATOM 1565 C CA . GLN A 1 206 ? -7.390 -8.364 12.531 1.00 87.12 206 GLN A CA 1
ATOM 1566 C C . GLN A 1 206 ? -7.283 -9.577 11.598 1.00 87.12 206 GLN A C 1
ATOM 1568 O O . GLN A 1 206 ? -8.228 -10.350 11.459 1.00 87.12 206 GLN A O 1
ATOM 1573 N N . ILE A 1 207 ? -6.098 -9.806 11.026 1.00 86.88 207 ILE A N 1
ATOM 1574 C CA . ILE A 1 207 ? -5.839 -10.965 10.161 1.00 86.88 207 ILE A CA 1
ATOM 1575 C C . ILE A 1 207 ? -5.054 -12.028 10.937 1.00 86.88 207 ILE A C 1
ATOM 1577 O O . ILE A 1 207 ? -3.830 -11.978 11.064 1.00 86.88 207 ILE A O 1
ATOM 1581 N N . GLY A 1 208 ? -5.778 -13.018 11.462 1.00 84.00 208 GLY A N 1
ATOM 1582 C CA . GLY A 1 208 ? -5.211 -14.091 12.281 1.00 84.00 208 GLY A CA 1
ATOM 1583 C C . GLY A 1 208 ? -4.929 -13.679 13.733 1.00 84.00 208 GLY A C 1
ATOM 1584 O O . GLY A 1 208 ? -5.280 -12.596 14.184 1.00 84.00 208 GLY A O 1
ATOM 1585 N N . SER A 1 209 ? -4.322 -14.575 14.513 1.00 81.94 209 SER A N 1
ATOM 1586 C CA . SER A 1 209 ? -4.113 -14.390 15.963 1.00 81.94 209 SER A CA 1
ATOM 1587 C C . SER A 1 209 ? -2.738 -13.839 16.350 1.00 81.94 209 SER A C 1
ATOM 1589 O O . SER A 1 209 ? -2.442 -13.704 17.535 1.00 81.94 209 SER A O 1
ATOM 1591 N N . ARG A 1 210 ? -1.868 -13.565 15.372 1.00 83.25 210 ARG A N 1
ATOM 1592 C CA . ARG A 1 210 ? -0.464 -13.199 15.598 1.00 83.25 210 ARG A CA 1
ATOM 1593 C C . ARG A 1 210 ? -0.210 -11.767 15.162 1.00 83.25 210 ARG A C 1
ATOM 1595 O O . ARG A 1 210 ? -0.737 -11.329 14.146 1.00 83.25 210 ARG A O 1
ATOM 1602 N N . VAL A 1 211 ? 0.654 -11.080 15.903 1.00 82.06 211 VAL A N 1
ATOM 1603 C CA . VAL A 1 211 ? 1.194 -9.784 15.485 1.00 82.06 211 VAL A CA 1
ATOM 1604 C C . VAL A 1 211 ? 2.035 -9.995 14.228 1.00 82.06 211 VAL A C 1
ATOM 1606 O O . VAL A 1 211 ? 2.944 -10.829 14.223 1.00 82.06 211 VAL A O 1
ATOM 1609 N N . LEU A 1 212 ? 1.714 -9.267 13.162 1.00 87.38 212 LEU A N 1
ATOM 1610 C CA . LEU A 1 212 ? 2.504 -9.254 11.936 1.00 87.38 212 LEU A CA 1
ATOM 1611 C C . LEU A 1 212 ? 3.559 -8.156 12.022 1.00 87.38 212 LEU A C 1
ATOM 1613 O O . LEU A 1 212 ? 3.316 -7.104 12.609 1.00 87.38 212 LEU A O 1
ATOM 1617 N N . ARG A 1 213 ? 4.714 -8.394 11.398 1.00 88.94 213 ARG A N 1
ATOM 1618 C CA . ARG A 1 213 ? 5.714 -7.341 11.213 1.00 88.94 213 ARG A CA 1
ATOM 1619 C C . ARG A 1 213 ? 5.201 -6.273 10.262 1.00 88.94 213 ARG A C 1
ATOM 1621 O O . ARG A 1 213 ? 4.391 -6.571 9.377 1.00 88.94 213 ARG A O 1
ATOM 1628 N N . THR A 1 214 ? 5.746 -5.071 10.389 1.00 89.44 214 THR A N 1
ATOM 1629 C CA . THR A 1 214 ? 5.363 -3.907 9.574 1.00 89.44 214 THR A CA 1
ATOM 1630 C C . THR A 1 214 ? 5.458 -4.195 8.072 1.00 89.44 214 THR A C 1
ATOM 1632 O O . THR A 1 214 ? 4.566 -3.830 7.316 1.00 89.44 214 THR A O 1
ATOM 1635 N N . GLU A 1 215 ? 6.494 -4.907 7.622 1.00 92.31 215 GLU A N 1
ATOM 1636 C CA . GLU A 1 215 ? 6.685 -5.279 6.214 1.00 92.31 215 GLU A CA 1
ATOM 1637 C C . GLU A 1 215 ? 5.817 -6.459 5.748 1.00 92.31 215 GLU A C 1
ATOM 1639 O O . GLU A 1 215 ? 5.594 -6.634 4.551 1.00 92.31 215 GLU A O 1
ATOM 1644 N N . THR A 1 216 ? 5.324 -7.281 6.679 1.00 93.62 216 THR A N 1
ATOM 1645 C CA . THR A 1 216 ? 4.469 -8.445 6.388 1.00 93.62 216 THR A CA 1
ATOM 1646 C C . THR A 1 216 ? 2.994 -8.060 6.320 1.00 93.62 216 THR A C 1
ATOM 1648 O O . THR A 1 216 ? 2.252 -8.622 5.516 1.00 93.62 216 THR A O 1
ATOM 1651 N N . ALA A 1 217 ? 2.565 -7.104 7.145 1.00 93.69 217 ALA A N 1
ATOM 1652 C CA . ALA A 1 217 ? 1.178 -6.661 7.229 1.00 93.69 217 ALA A CA 1
ATOM 1653 C C . ALA A 1 217 ? 0.573 -6.229 5.870 1.00 93.69 217 ALA A C 1
ATOM 1655 O O . ALA A 1 217 ? -0.504 -6.735 5.549 1.00 93.69 217 ALA A O 1
ATOM 1656 N N . PRO A 1 218 ? 1.244 -5.413 5.023 1.00 95.75 218 PRO A N 1
ATOM 1657 C CA . PRO A 1 218 ? 0.728 -5.043 3.701 1.00 95.75 218 PRO A CA 1
ATOM 1658 C C . PRO A 1 218 ? 0.489 -6.258 2.806 1.00 95.75 218 PRO A C 1
ATOM 1660 O O . PRO A 1 218 ? -0.551 -6.374 2.166 1.00 95.75 218 PRO A O 1
ATOM 1663 N N . VAL A 1 219 ? 1.440 -7.196 2.810 1.00 96.38 219 VAL A N 1
ATOM 1664 C CA . VAL A 1 219 ? 1.402 -8.403 1.978 1.00 96.38 219 VAL A CA 1
ATOM 1665 C C . VAL A 1 219 ?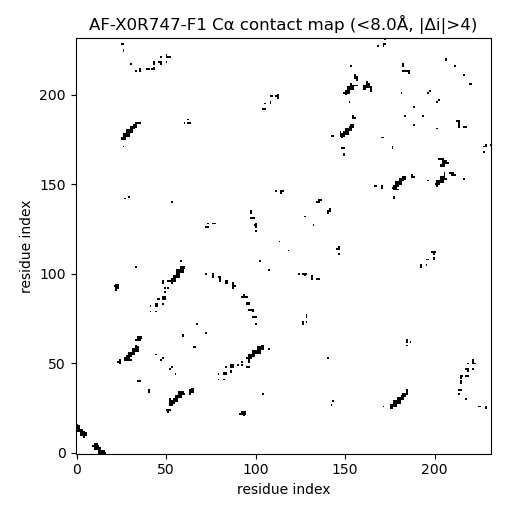 0.208 -9.271 2.353 1.00 96.38 219 VAL A C 1
ATOM 1667 O O . VAL A 1 219 ? -0.545 -9.710 1.489 1.00 96.38 219 VAL A O 1
ATOM 1670 N N . VAL A 1 220 ? 0.008 -9.491 3.652 1.00 95.50 220 VAL A N 1
ATOM 1671 C CA . VAL A 1 220 ? -1.105 -10.300 4.157 1.00 95.50 220 VAL A CA 1
ATOM 1672 C C . VAL A 1 220 ? -2.445 -9.608 3.906 1.00 95.50 220 VAL A C 1
ATOM 1674 O O . VAL A 1 220 ? -3.388 -10.273 3.482 1.00 95.50 220 VAL A O 1
ATOM 1677 N N . ALA A 1 221 ? -2.531 -8.292 4.117 1.00 95.19 221 ALA A N 1
ATOM 1678 C CA . ALA A 1 221 ? -3.742 -7.517 3.860 1.00 95.19 221 ALA A CA 1
ATOM 1679 C C . ALA A 1 221 ? -4.167 -7.602 2.391 1.00 95.19 221 ALA A C 1
ATOM 1681 O O . ALA A 1 221 ? -5.276 -8.046 2.100 1.00 95.19 221 ALA A O 1
ATOM 1682 N N . LEU A 1 222 ? -3.271 -7.255 1.465 1.00 96.56 22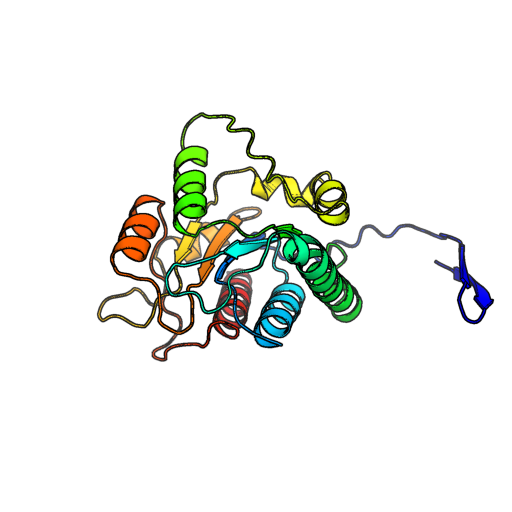2 LEU A N 1
ATOM 1683 C CA . LEU A 1 222 ? -3.562 -7.259 0.030 1.00 96.56 222 LEU A CA 1
ATOM 1684 C C . LEU A 1 222 ? -3.883 -8.663 -0.486 1.00 96.56 222 LEU A C 1
ATOM 1686 O O . LEU A 1 222 ? -4.871 -8.839 -1.191 1.00 96.56 222 LEU A O 1
ATOM 1690 N N . ALA A 1 223 ? -3.115 -9.681 -0.083 1.00 95.56 223 ALA A N 1
ATOM 1691 C CA . ALA A 1 223 ? -3.400 -11.063 -0.467 1.00 95.56 223 ALA A CA 1
ATOM 1692 C C . ALA A 1 223 ? -4.774 -11.531 0.039 1.00 95.56 223 ALA A C 1
ATOM 1694 O O . ALA A 1 223 ? -5.469 -12.264 -0.662 1.00 95.56 223 ALA A O 1
ATOM 1695 N N . THR A 1 224 ? -5.184 -11.089 1.233 1.00 94.12 224 THR A N 1
ATOM 1696 C CA . THR A 1 224 ? -6.507 -11.407 1.784 1.00 94.12 224 THR A CA 1
ATOM 1697 C C . THR A 1 224 ? -7.613 -10.687 1.016 1.00 94.12 224 THR A C 1
ATOM 1699 O O . THR A 1 224 ? -8.586 -11.334 0.645 1.00 94.12 224 THR A O 1
ATOM 1702 N N . LEU A 1 225 ? -7.457 -9.391 0.719 1.00 94.31 225 LEU A N 1
ATOM 1703 C CA . LEU A 1 225 ? -8.417 -8.644 -0.107 1.00 94.31 225 LEU A CA 1
ATOM 1704 C C . LEU A 1 225 ? -8.580 -9.287 -1.485 1.00 94.31 225 LEU A C 1
ATOM 1706 O O . LEU A 1 225 ? -9.703 -9.511 -1.920 1.00 94.31 225 LEU A O 1
ATOM 1710 N N . HIS A 1 226 ? -7.466 -9.649 -2.124 1.00 91.38 226 HIS A N 1
ATOM 1711 C CA . HIS A 1 226 ? -7.472 -10.338 -3.411 1.00 91.38 226 HIS A CA 1
ATOM 1712 C C . HIS A 1 226 ? -8.198 -11.672 -3.326 1.00 91.38 226 HIS A C 1
ATOM 1714 O O . HIS A 1 226 ? -9.070 -11.942 -4.141 1.00 91.38 226 HIS A O 1
ATOM 1720 N N . ALA A 1 227 ? -7.865 -12.512 -2.343 1.00 91.69 227 ALA A N 1
ATOM 1721 C CA . ALA A 1 227 ? -8.538 -13.793 -2.182 1.00 91.69 227 ALA A CA 1
ATOM 1722 C C . ALA A 1 227 ? -10.052 -13.592 -2.038 1.00 91.69 227 ALA A C 1
ATOM 1724 O O . ALA A 1 227 ? -10.814 -14.209 -2.772 1.00 91.69 227 ALA A O 1
ATOM 1725 N N . LEU A 1 228 ? -10.479 -12.687 -1.156 1.00 90.25 228 LEU A N 1
ATOM 1726 C CA . LEU A 1 228 ? -11.894 -12.419 -0.908 1.00 90.25 228 LEU A CA 1
ATOM 1727 C C . LEU A 1 228 ? -12.618 -11.834 -2.130 1.00 90.25 228 LEU A C 1
ATOM 1729 O O . LEU A 1 228 ? -13.772 -12.185 -2.340 1.00 90.25 228 LEU A O 1
ATOM 1733 N N . SER A 1 229 ? -11.960 -11.026 -2.969 1.00 87.62 229 SER A N 1
ATOM 1734 C CA . SER A 1 229 ? -12.584 -10.465 -4.178 1.00 87.62 229 SER A CA 1
ATOM 1735 C C . SER A 1 229 ? -12.843 -11.488 -5.291 1.00 87.62 229 SER A C 1
ATOM 1737 O O . SER A 1 229 ? -13.578 -11.184 -6.220 1.00 87.62 229 SER A O 1
ATOM 1739 N N . TYR A 1 230 ? -12.225 -12.675 -5.238 1.00 77.44 230 TYR A N 1
ATOM 1740 C CA . TYR A 1 230 ? -12.440 -13.749 -6.224 1.00 77.44 230 TYR A CA 1
ATOM 1741 C C . TYR A 1 230 ? -13.424 -14.834 -5.758 1.00 77.44 230 TYR A C 1
ATOM 1743 O O . TYR A 1 230 ? -13.729 -15.735 -6.538 1.00 77.44 230 TYR A O 1
ATOM 1751 N N . TYR A 1 231 ? -13.871 -14.808 -4.497 1.00 62.81 231 TYR A N 1
ATOM 1752 C CA . TYR A 1 231 ? -14.722 -15.856 -3.915 1.00 62.81 231 TYR A CA 1
ATOM 1753 C C . TYR A 1 231 ? -16.231 -15.556 -3.966 1.00 62.81 231 TYR A C 1
ATOM 1755 O O . TYR A 1 231 ? -17.000 -16.335 -3.401 1.00 62.81 231 TYR A O 1
ATOM 1763 N N . GLU A 1 232 ? -16.662 -14.502 -4.667 1.00 49.88 232 GLU A N 1
ATOM 1764 C CA . GLU A 1 232 ? -18.082 -14.185 -4.905 1.00 49.88 232 GLU A CA 1
ATOM 1765 C C . GLU A 1 232 ? -18.418 -14.057 -6.396 1.00 49.88 232 GLU A C 1
ATOM 1767 O O . GLU A 1 232 ? -17.626 -13.436 -7.142 1.00 49.88 232 GLU A O 1
#